Protein AF-A0A4Q2DA43-F1 (afdb_monomer)

Radius of gyration: 23.78 Å; Cα contacts (8 Å, |Δi|>4): 306; chains: 1; bounding box: 54×66×79 Å

Nearest PDB structures (foldseek):
  5tb8-assembly1_A  TM=6.309E-01  e=3.124E-05  Homo sapiens
  4phd-assembly1_A  TM=6.764E-01  e=3.769E-05  Homo sapiens
  6dic-assembly1_A  TM=6.290E-01  e=4.841E-05  Homo sapiens
  4z6d-assembly1_A  TM=6.766E-01  e=7.048E-05  Homo sapiens
  4p4m-assembly1_A  TM=5.357E-01  e=1.336E-03  Leishmania infantum

Organism: NCBI:txid2316362

Structure (mmCIF, N/CA/C/O backbone):
data_AF-A0A4Q2DA43-F1
#
_entry.id   AF-A0A4Q2DA43-F1
#
loop_
_atom_site.group_PDB
_atom_site.id
_atom_site.type_symbol
_atom_site.label_atom_id
_atom_site.label_alt_id
_atom_site.label_comp_id
_atom_site.label_asym_id
_atom_site.label_entity_id
_atom_site.label_seq_id
_atom_site.pdbx_PDB_ins_code
_atom_site.Cartn_x
_atom_site.Cartn_y
_atom_site.Cartn_z
_atom_site.occupancy
_atom_site.B_iso_or_equiv
_atom_site.auth_seq_id
_atom_site.auth_comp_id
_atom_site.auth_asym_id
_atom_site.auth_atom_id
_atom_site.pdbx_PDB_model_num
ATOM 1 N N . MET A 1 1 ? 0.708 -21.358 13.337 1.00 35.31 1 MET A N 1
ATOM 2 C CA . MET A 1 1 ? 0.808 -20.589 12.077 1.00 35.31 1 MET A CA 1
ATOM 3 C C . MET A 1 1 ? 1.376 -19.227 12.429 1.00 35.31 1 MET A C 1
ATOM 5 O O . MET A 1 1 ? 0.745 -18.515 13.197 1.00 35.31 1 MET A O 1
ATOM 9 N N . SER A 1 2 ? 2.612 -18.934 12.018 1.00 35.22 2 SER A N 1
ATOM 10 C CA . SER A 1 2 ? 3.300 -17.686 12.364 1.00 35.22 2 SER A CA 1
ATOM 11 C C . SER A 1 2 ? 2.796 -16.536 11.493 1.00 35.22 2 SER A C 1
ATOM 13 O O . SER A 1 2 ? 2.846 -16.629 10.269 1.00 35.22 2 SER A O 1
ATOM 15 N N . THR A 1 3 ? 2.341 -15.456 12.120 1.00 42.03 3 THR A N 1
ATOM 16 C CA . THR A 1 3 ? 2.090 -14.160 11.478 1.00 42.03 3 THR A CA 1
ATOM 17 C C . THR A 1 3 ? 3.382 -13.665 10.816 1.00 42.03 3 THR A C 1
ATOM 19 O O . THR A 1 3 ? 4.383 -13.491 11.507 1.00 42.03 3 THR A O 1
ATOM 22 N N . LEU A 1 4 ? 3.376 -13.435 9.501 1.00 52.97 4 LEU A N 1
ATOM 23 C CA . LEU A 1 4 ? 4.484 -12.804 8.774 1.00 52.97 4 LEU A CA 1
ATOM 24 C C . LEU A 1 4 ? 4.132 -11.326 8.566 1.00 52.97 4 LEU A C 1
ATOM 26 O O . LEU A 1 4 ? 3.560 -10.939 7.552 1.00 52.97 4 LEU A O 1
ATOM 30 N N . CYS A 1 5 ? 4.429 -10.511 9.579 1.00 45.78 5 CYS A N 1
ATOM 31 C CA . CYS A 1 5 ? 4.455 -9.052 9.466 1.00 45.78 5 CYS A CA 1
ATOM 32 C C . CYS A 1 5 ? 5.931 -8.689 9.236 1.00 45.78 5 CYS A C 1
ATOM 34 O O . CYS A 1 5 ? 6.721 -8.648 10.178 1.00 45.78 5 CYS A O 1
ATOM 36 N N . ASP A 1 6 ? 6.330 -8.578 7.969 1.00 44.84 6 ASP A N 1
ATOM 37 C CA . ASP A 1 6 ? 7.728 -8.386 7.573 1.00 44.84 6 ASP A CA 1
ATOM 38 C C . ASP A 1 6 ? 8.136 -6.918 7.789 1.00 44.84 6 ASP A C 1
ATOM 40 O O . ASP A 1 6 ? 7.932 -6.062 6.927 1.00 44.84 6 ASP A O 1
ATOM 44 N N . SER A 1 7 ? 8.641 -6.600 8.986 1.00 41.09 7 SER A N 1
ATOM 45 C CA . SER A 1 7 ? 9.179 -5.274 9.327 1.00 41.09 7 SER A CA 1
ATOM 46 C C . SER A 1 7 ? 10.700 -5.175 9.171 1.00 41.09 7 SER A C 1
ATOM 48 O O . SER A 1 7 ? 11.266 -4.101 9.381 1.00 41.09 7 SER A O 1
ATOM 50 N N . THR A 1 8 ? 11.379 -6.254 8.775 1.00 34.88 8 THR A N 1
ATOM 51 C CA . THR A 1 8 ? 12.840 -6.289 8.661 1.00 34.88 8 THR A CA 1
ATOM 52 C C . THR A 1 8 ? 13.271 -7.162 7.489 1.00 34.88 8 THR A C 1
ATOM 54 O O . THR A 1 8 ? 13.374 -8.379 7.622 1.00 34.88 8 THR A O 1
ATOM 57 N N . SER A 1 9 ? 13.611 -6.535 6.361 1.00 34.28 9 SER A N 1
ATOM 58 C CA . SER A 1 9 ? 14.370 -7.203 5.304 1.00 34.28 9 SER A CA 1
ATOM 59 C C . SER A 1 9 ? 15.728 -7.648 5.868 1.00 34.28 9 SER A C 1
ATOM 61 O O . SER A 1 9 ? 16.496 -6.790 6.314 1.00 34.28 9 SER A O 1
ATOM 63 N N . PRO A 1 10 ? 16.082 -8.944 5.852 1.00 25.92 10 PRO A N 1
ATOM 64 C CA . PRO A 1 10 ? 17.452 -9.347 6.119 1.00 25.92 10 PRO A CA 1
ATOM 65 C C . PRO A 1 10 ? 18.346 -8.816 4.993 1.00 25.92 10 PRO A C 1
ATOM 67 O O . PRO A 1 10 ? 18.063 -8.996 3.807 1.00 25.92 10 PRO A O 1
ATOM 70 N N . VAL A 1 11 ? 19.436 -8.146 5.370 1.00 29.66 11 VAL A N 1
ATOM 71 C CA . VAL A 1 11 ? 20.524 -7.796 4.454 1.00 29.66 11 VAL A CA 1
ATOM 72 C C . VAL A 1 11 ? 21.144 -9.107 3.972 1.00 29.66 11 VAL A C 1
ATOM 74 O O . VAL A 1 11 ? 21.945 -9.720 4.675 1.00 29.66 11 VAL A O 1
ATOM 77 N N . TYR A 1 12 ? 20.757 -9.565 2.783 1.00 27.30 12 TYR A N 1
ATOM 78 C CA . TYR A 1 12 ? 21.463 -10.644 2.101 1.00 27.30 12 TYR A CA 1
ATOM 79 C C . TYR A 1 12 ? 22.824 -10.109 1.644 1.00 27.30 12 TYR A C 1
ATOM 81 O O . TYR A 1 12 ? 22.931 -9.408 0.638 1.00 27.30 12 TYR A O 1
ATOM 89 N N . GLN A 1 13 ? 23.875 -10.421 2.403 1.00 23.70 13 GLN A N 1
ATOM 90 C CA . GLN A 1 13 ? 25.247 -10.294 1.923 1.00 23.70 13 GLN A CA 1
ATOM 91 C C . GLN A 1 13 ? 25.499 -11.401 0.895 1.00 23.70 13 GLN A C 1
ATOM 93 O O . GLN A 1 13 ? 25.611 -12.575 1.245 1.00 23.70 13 GLN A O 1
ATOM 98 N N . TYR A 1 14 ? 25.571 -11.031 -0.382 1.00 29.44 14 TYR A N 1
ATOM 99 C CA . TYR A 1 14 ? 26.037 -11.933 -1.431 1.00 29.44 14 TYR A CA 1
ATOM 100 C C . TYR A 1 14 ? 27.569 -12.045 -1.377 1.00 29.44 14 TYR A C 1
ATOM 102 O O . TYR A 1 14 ? 28.244 -11.013 -1.400 1.00 29.44 14 TYR A O 1
ATOM 110 N N . PRO A 1 15 ? 28.145 -13.260 -1.356 1.00 28.16 15 PRO A N 1
ATOM 111 C CA . PRO A 1 15 ? 29.581 -13.444 -1.464 1.00 28.16 15 PRO A CA 1
ATOM 112 C C . PRO A 1 15 ? 29.957 -13.459 -2.948 1.00 28.16 15 PRO A C 1
ATOM 114 O O . PRO A 1 15 ? 30.054 -14.519 -3.558 1.00 28.16 15 PRO A O 1
ATOM 117 N N . TRP A 1 16 ? 30.153 -12.285 -3.548 1.00 34.06 16 TRP A N 1
ATOM 118 C CA . TRP A 1 16 ? 30.892 -12.197 -4.808 1.00 34.06 16 TRP A CA 1
ATOM 119 C C . TRP A 1 16 ? 32.324 -11.787 -4.496 1.00 34.06 16 TRP A C 1
ATOM 121 O O . TRP A 1 16 ? 32.614 -10.644 -4.145 1.00 34.06 16 TRP A O 1
ATOM 131 N N . SER A 1 17 ? 33.208 -12.779 -4.573 1.00 34.59 17 SER A N 1
ATOM 132 C CA . SER A 1 17 ? 34.651 -12.607 -4.592 1.00 34.59 17 SER A CA 1
ATOM 133 C C . SER A 1 17 ? 35.051 -11.688 -5.742 1.00 34.59 17 SER A C 1
ATOM 135 O O . SER A 1 17 ? 34.551 -11.796 -6.860 1.00 34.59 17 SER A O 1
ATOM 137 N N . SER A 1 18 ? 35.972 -10.785 -5.435 1.00 39.03 18 SER A N 1
ATOM 138 C CA . SER A 1 18 ? 36.628 -9.875 -6.358 1.00 39.03 18 SER A CA 1
ATOM 139 C C . SER A 1 18 ? 37.340 -10.630 -7.481 1.00 39.03 18 SER A C 1
ATOM 141 O O . SER A 1 18 ? 38.445 -11.129 -7.274 1.00 39.03 18 SER A O 1
ATOM 143 N N . GLU A 1 19 ? 36.759 -10.647 -8.676 1.00 36.53 19 GLU A N 1
ATOM 144 C CA . GLU A 1 19 ? 37.495 -10.943 -9.902 1.00 36.53 19 GLU A CA 1
ATOM 145 C C . GLU A 1 19 ? 37.266 -9.822 -10.926 1.00 36.53 19 GLU A C 1
ATOM 147 O O . GLU A 1 19 ? 36.165 -9.542 -11.390 1.00 36.53 19 GLU A O 1
ATOM 152 N N . SER A 1 20 ? 38.374 -9.126 -11.170 1.00 37.50 20 SER A N 1
ATOM 153 C CA . SER A 1 20 ? 38.716 -8.163 -12.218 1.00 37.50 20 SER A CA 1
ATOM 154 C C . SER A 1 20 ? 37.811 -8.105 -13.460 1.00 37.50 20 SER A C 1
ATOM 156 O O . SER A 1 20 ? 37.796 -9.020 -14.280 1.00 37.50 20 SER A O 1
ATOM 158 N N . ILE A 1 21 ? 37.184 -6.942 -13.667 1.00 37.94 21 ILE A N 1
ATOM 159 C CA . ILE A 1 21 ? 36.555 -6.525 -14.930 1.00 37.94 21 ILE A CA 1
ATOM 160 C C . ILE A 1 21 ? 37.634 -5.903 -15.840 1.00 37.94 21 ILE A C 1
ATOM 162 O O . ILE A 1 21 ? 38.285 -4.945 -15.414 1.00 37.94 21 ILE A O 1
ATOM 166 N N . PRO A 1 22 ? 37.834 -6.367 -17.089 1.00 31.72 22 PRO A N 1
ATOM 167 C CA . PRO A 1 22 ? 38.676 -5.662 -18.045 1.00 31.72 22 PRO A CA 1
ATOM 168 C C . PRO A 1 22 ? 37.928 -4.451 -18.622 1.00 31.72 22 PRO A C 1
ATOM 170 O O . PRO A 1 22 ? 36.815 -4.557 -19.135 1.00 31.72 22 PRO A O 1
ATOM 173 N N . ALA A 1 23 ? 38.559 -3.283 -18.524 1.00 38.06 23 ALA A N 1
ATOM 174 C CA . ALA A 1 23 ? 38.074 -2.026 -19.072 1.00 38.06 23 ALA A CA 1
ATOM 175 C C . ALA A 1 23 ? 38.215 -2.012 -20.596 1.00 38.06 23 ALA A C 1
ATOM 177 O O . ALA A 1 23 ? 39.338 -2.042 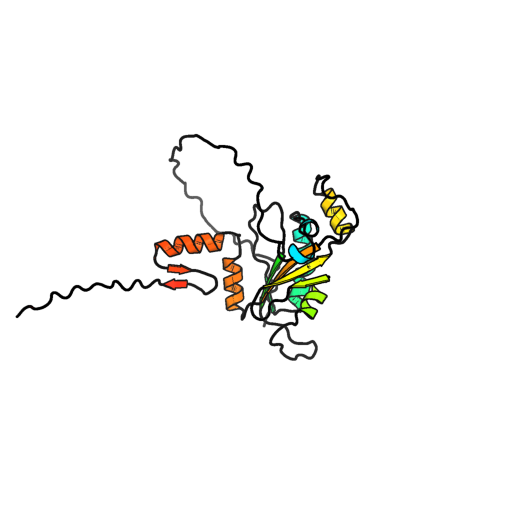-21.074 1.00 38.06 23 ALA A O 1
ATOM 178 N N . PHE A 1 24 ? 37.115 -1.920 -21.343 1.00 33.81 24 PHE A N 1
ATOM 179 C CA . PHE A 1 24 ? 37.073 -1.316 -22.681 1.00 33.81 24 PHE A CA 1
ATOM 180 C C . PHE A 1 24 ? 35.608 -1.197 -23.121 1.00 33.81 24 PHE A C 1
ATOM 182 O O . PHE A 1 24 ? 34.962 -2.213 -23.331 1.00 33.81 24 PHE A O 1
ATOM 189 N N . ILE A 1 25 ? 35.094 0.030 -23.250 1.00 35.22 25 ILE A N 1
ATOM 190 C CA . ILE A 1 25 ? 34.235 0.502 -24.351 1.00 35.22 25 ILE A CA 1
ATOM 191 C C . ILE A 1 25 ? 34.203 2.033 -24.255 1.00 35.22 25 ILE A C 1
ATOM 193 O O . ILE A 1 25 ? 33.833 2.623 -23.244 1.00 35.22 25 ILE A O 1
ATOM 197 N N . HIS A 1 26 ? 34.651 2.658 -25.334 1.00 30.75 26 HIS A N 1
ATOM 198 C CA . HIS A 1 26 ? 34.710 4.093 -25.555 1.00 30.75 26 HIS A CA 1
ATOM 199 C C . HIS A 1 26 ? 33.363 4.529 -26.157 1.00 30.75 26 HIS A C 1
ATOM 201 O O . HIS A 1 26 ? 33.020 4.083 -27.250 1.00 30.75 26 HIS A O 1
ATOM 207 N N . THR A 1 27 ? 32.592 5.385 -25.485 1.00 36.41 27 THR A N 1
ATOM 208 C CA . THR A 1 27 ? 31.379 6.009 -26.058 1.00 36.41 27 THR A CA 1
ATOM 209 C C . THR A 1 27 ? 31.652 7.471 -26.426 1.00 36.41 27 THR A C 1
ATOM 211 O O . THR A 1 27 ? 32.251 8.182 -25.617 1.00 36.41 27 THR A O 1
ATOM 214 N N . PRO A 1 28 ? 31.257 7.946 -27.623 1.00 33.78 28 PRO A N 1
ATOM 215 C CA . PRO A 1 28 ? 31.402 9.347 -28.009 1.00 33.78 28 PRO A CA 1
ATOM 216 C C . PRO A 1 28 ? 30.299 10.223 -27.376 1.00 33.78 28 PRO A C 1
ATOM 218 O O . PRO A 1 28 ? 29.237 9.705 -27.027 1.00 33.78 28 PRO A O 1
ATOM 221 N N . PRO A 1 29 ? 30.531 11.541 -27.219 1.00 40.38 29 PRO A N 1
ATOM 222 C CA . PRO A 1 29 ? 29.565 12.460 -26.624 1.00 40.38 29 PRO A CA 1
ATOM 223 C C . PRO A 1 29 ? 28.574 13.008 -27.666 1.00 40.38 29 PRO A C 1
ATOM 225 O O . PRO A 1 29 ? 28.781 12.844 -28.867 1.00 40.38 29 PRO A O 1
ATOM 228 N N . LEU A 1 30 ? 27.589 13.769 -27.162 1.00 34.56 30 LEU A N 1
ATOM 229 C CA . LEU A 1 30 ? 26.539 14.568 -27.833 1.00 34.56 30 LEU A CA 1
ATOM 230 C C . LEU A 1 30 ? 25.189 13.819 -27.925 1.00 34.56 30 LEU A C 1
ATOM 232 O O . LEU A 1 30 ? 25.137 12.693 -28.390 1.00 34.56 30 LEU A O 1
ATOM 236 N N . LEU A 1 31 ? 24.038 14.347 -27.496 1.00 30.53 31 LEU A N 1
ATOM 237 C CA . LEU A 1 31 ? 23.600 15.733 -27.319 1.00 30.53 31 LEU A CA 1
ATOM 238 C C . LEU A 1 31 ? 22.416 15.728 -26.317 1.00 30.53 31 LEU A C 1
ATOM 240 O O . LEU A 1 31 ? 21.343 15.225 -26.644 1.00 30.53 31 LEU A O 1
ATOM 244 N N . LEU A 1 32 ? 22.587 16.242 -25.093 1.00 29.83 32 LEU A N 1
ATOM 245 C CA . LEU A 1 32 ? 21.490 16.335 -24.117 1.00 29.83 32 LEU A CA 1
ATOM 246 C C . LEU A 1 32 ? 20.691 17.619 -24.384 1.00 29.83 32 LEU A C 1
ATOM 248 O O . LEU A 1 32 ? 20.991 18.679 -23.839 1.00 29.83 32 LEU A O 1
ATOM 252 N N . SER A 1 33 ? 19.691 17.537 -25.260 1.00 28.88 33 SER A N 1
ATOM 253 C CA . SER A 1 33 ? 18.658 18.567 -25.348 1.00 28.88 33 SER A CA 1
ATOM 254 C C . SER A 1 33 ? 17.802 18.523 -24.086 1.00 28.88 33 SER A C 1
ATOM 256 O O . SER A 1 33 ? 17.258 17.475 -23.734 1.00 28.88 33 SER A O 1
ATOM 258 N N . ALA A 1 34 ? 17.691 19.671 -23.423 1.00 41.03 34 ALA A N 1
ATOM 259 C CA . ALA A 1 34 ? 16.841 19.902 -22.270 1.00 41.03 34 ALA A CA 1
ATOM 260 C C . ALA A 1 34 ? 15.395 19.455 -22.541 1.00 41.03 34 ALA A C 1
ATOM 262 O O . ALA A 1 34 ? 14.657 20.105 -23.277 1.00 41.03 34 ALA A O 1
ATOM 263 N N . ILE A 1 35 ? 14.983 18.363 -21.900 1.00 36.69 35 ILE A N 1
ATOM 264 C CA . ILE A 1 35 ? 13.575 18.075 -21.656 1.00 36.69 35 ILE A CA 1
ATOM 265 C C . ILE A 1 35 ? 13.339 18.469 -20.203 1.00 36.69 35 ILE A C 1
ATOM 267 O O . ILE A 1 35 ? 13.605 17.708 -19.276 1.00 36.69 35 ILE A O 1
ATOM 271 N N . SER A 1 36 ? 12.863 19.700 -20.017 1.00 37.25 36 SER A N 1
ATOM 272 C CA . SER A 1 36 ? 12.139 20.122 -18.818 1.00 37.25 36 SER A CA 1
ATOM 273 C C . SER A 1 36 ? 10.810 19.362 -18.788 1.00 37.25 36 SER A C 1
ATOM 275 O O . SER A 1 36 ? 9.748 19.918 -19.056 1.00 37.25 36 SER A O 1
ATOM 277 N N . GLY A 1 37 ? 10.885 18.057 -18.548 1.00 28.47 37 GLY A N 1
ATOM 278 C CA . GLY A 1 37 ? 9.737 17.238 -18.223 1.00 28.47 37 GLY A CA 1
ATOM 279 C C . GLY A 1 37 ? 9.499 17.411 -16.737 1.00 28.47 37 GLY A C 1
ATOM 280 O O . GLY A 1 37 ? 10.345 17.020 -15.933 1.00 28.47 37 GLY A O 1
ATOM 281 N N . SER A 1 38 ? 8.370 18.009 -16.366 1.00 35.47 38 SER A N 1
ATOM 282 C CA . SER A 1 38 ? 7.793 17.784 -15.047 1.00 35.47 38 SER A CA 1
ATOM 283 C C . SER A 1 38 ? 7.840 16.280 -14.797 1.00 35.47 38 SER A C 1
ATOM 285 O O . SER A 1 38 ? 7.208 15.528 -15.540 1.00 35.47 38 SER A O 1
ATOM 287 N N . LYS A 1 39 ? 8.646 15.830 -13.829 1.00 40.19 39 LYS A N 1
ATOM 288 C CA . LYS A 1 39 ? 8.619 14.442 -13.371 1.00 40.19 39 LYS A CA 1
ATOM 289 C C . LYS A 1 39 ? 7.206 14.193 -12.857 1.00 40.19 39 LYS A C 1
ATOM 291 O O . LYS A 1 39 ? 6.892 14.530 -11.720 1.00 40.19 39 LYS A O 1
ATOM 296 N N . GLU A 1 40 ? 6.335 13.668 -13.708 1.00 38.59 40 GLU A N 1
ATOM 297 C CA . GLU A 1 40 ? 5.069 13.108 -13.271 1.00 38.59 40 GLU A CA 1
ATOM 298 C C . GLU A 1 40 ? 5.416 11.848 -12.481 1.00 38.59 40 GLU A C 1
ATOM 300 O O . GLU A 1 40 ? 5.616 10.766 -13.027 1.00 38.59 40 GLU A O 1
ATOM 305 N N . ALA A 1 41 ? 5.614 12.022 -11.177 1.00 51.16 41 ALA A N 1
ATOM 306 C CA . ALA A 1 41 ? 5.778 10.914 -10.263 1.00 51.16 41 ALA A CA 1
ATOM 307 C C . ALA A 1 41 ? 4.421 10.199 -10.152 1.00 51.16 41 ALA A C 1
ATOM 309 O O . ALA A 1 41 ? 3.427 10.795 -9.738 1.00 51.16 41 ALA A O 1
ATOM 310 N N . MET A 1 42 ? 4.378 8.937 -10.580 1.00 66.00 42 MET A N 1
ATOM 311 C CA . MET A 1 42 ? 3.175 8.098 -10.582 1.00 66.00 42 MET A CA 1
ATOM 312 C C . MET A 1 42 ? 2.682 7.829 -9.142 1.00 66.00 42 MET A C 1
ATOM 314 O O . MET A 1 42 ? 3.491 7.795 -8.208 1.00 66.00 42 MET A O 1
ATOM 318 N N . GLY A 1 43 ? 1.365 7.657 -8.965 1.00 69.31 43 GLY A N 1
ATOM 319 C CA . GLY A 1 43 ? 0.714 7.333 -7.679 1.00 69.31 43 GLY A CA 1
ATOM 320 C C . GLY A 1 43 ? -0.002 8.508 -6.989 1.00 69.31 43 GLY A C 1
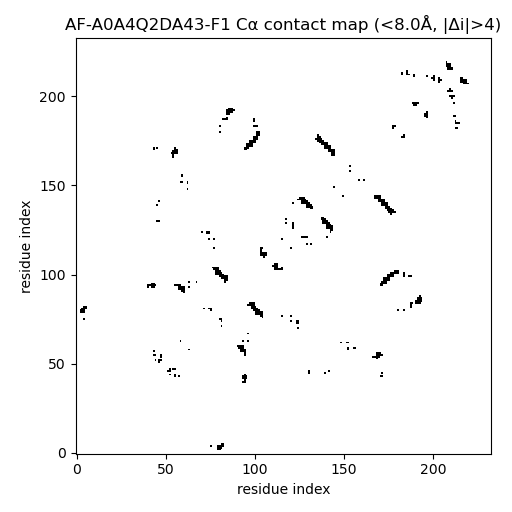ATOM 321 O O . GLY A 1 43 ? 0.302 9.675 -7.253 1.00 69.31 43 GLY A O 1
ATOM 322 N N . GLY A 1 44 ? -0.965 8.204 -6.113 1.00 78.38 44 GLY A N 1
ATOM 323 C CA . GLY A 1 44 ? -1.673 9.183 -5.266 1.00 78.38 44 GLY A CA 1
ATOM 324 C C . GLY A 1 44 ? -2.821 9.967 -5.920 1.00 78.38 44 GLY A C 1
ATOM 325 O O . GLY A 1 44 ? -3.165 11.050 -5.453 1.00 78.38 44 GLY A O 1
ATOM 326 N N . SER A 1 45 ? -3.398 9.474 -7.021 1.00 88.69 45 SER A N 1
ATOM 327 C CA . SER A 1 45 ? -4.381 10.223 -7.822 1.00 88.69 45 SER A CA 1
ATOM 328 C C . SER A 1 45 ? -5.843 9.804 -7.655 1.00 88.69 45 SER A C 1
ATOM 330 O O . SER A 1 45 ? -6.723 10.437 -8.248 1.00 88.69 45 SER A O 1
ATOM 332 N N . ALA A 1 46 ? -6.134 8.778 -6.849 1.00 91.62 46 ALA A N 1
ATOM 333 C CA . ALA A 1 46 ? -7.456 8.146 -6.796 1.00 91.62 46 ALA A CA 1
ATOM 334 C C . ALA A 1 46 ? -8.565 9.126 -6.381 1.00 91.62 46 ALA A C 1
ATOM 336 O O . ALA A 1 46 ? -9.700 9.036 -6.845 1.00 91.62 46 ALA A O 1
ATOM 337 N N . PHE A 1 47 ? -8.228 10.109 -5.547 1.00 93.25 47 PHE A N 1
ATOM 338 C CA . PHE A 1 47 ? -9.176 11.072 -4.991 1.00 93.25 47 PHE A CA 1
ATOM 339 C C . PHE A 1 47 ? -9.197 12.431 -5.703 1.00 93.25 47 PHE A C 1
ATOM 341 O O . PHE A 1 47 ? -9.960 13.306 -5.293 1.00 93.25 47 PHE A O 1
ATOM 348 N N . HIS A 1 48 ? -8.418 12.637 -6.772 1.00 91.56 48 HIS A N 1
ATOM 349 C CA . HIS A 1 48 ? -8.316 13.947 -7.431 1.00 91.56 48 HIS A CA 1
ATOM 350 C C . HIS A 1 48 ? -9.671 14.501 -7.890 1.00 91.56 48 HIS A C 1
ATOM 352 O O . HIS A 1 48 ? -9.918 15.697 -7.753 1.00 91.56 48 HIS A O 1
ATOM 358 N N . THR A 1 49 ? -10.563 13.647 -8.397 1.00 90.44 49 THR A N 1
ATOM 359 C CA . THR A 1 49 ? -11.912 14.055 -8.820 1.00 90.44 49 THR A CA 1
ATOM 360 C C . THR A 1 49 ? -12.822 14.393 -7.637 1.00 90.44 49 THR A C 1
ATOM 362 O O . THR A 1 49 ? -13.697 15.242 -7.776 1.00 90.44 49 THR A O 1
ATOM 365 N N . LEU A 1 50 ? -12.628 13.747 -6.482 1.00 89.62 50 LEU A N 1
ATOM 366 C CA . LEU A 1 50 ? -13.494 13.909 -5.310 1.00 89.62 50 LEU A CA 1
ATOM 367 C C . LEU A 1 50 ? -13.077 15.090 -4.423 1.00 89.62 50 LEU A C 1
ATOM 369 O O . LEU A 1 50 ? -13.932 15.806 -3.913 1.00 89.62 50 LEU A O 1
ATOM 373 N N . LEU A 1 51 ? -11.772 15.267 -4.217 1.00 89.19 51 LEU A N 1
ATOM 374 C CA . LEU A 1 51 ? -11.207 16.167 -3.203 1.00 89.19 51 LEU A CA 1
ATOM 375 C C . LEU A 1 51 ? -10.239 17.209 -3.788 1.00 89.19 51 LEU A C 1
ATOM 377 O O . LEU A 1 51 ? -9.818 18.125 -3.085 1.00 89.19 51 LEU A O 1
ATOM 381 N N . GLY A 1 52 ? -9.908 17.101 -5.077 1.00 87.25 52 GLY A N 1
ATOM 382 C CA . GLY A 1 52 ? -8.939 17.966 -5.745 1.00 87.25 52 GLY A CA 1
ATOM 383 C C . GLY A 1 52 ? -7.494 17.495 -5.568 1.00 87.25 52 GLY A C 1
ATOM 384 O O . GLY A 1 52 ? -7.106 16.952 -4.536 1.00 87.25 52 GLY A O 1
ATOM 385 N N . LYS A 1 53 ? -6.665 17.725 -6.592 1.00 87.62 53 LYS A N 1
ATOM 386 C CA . LYS A 1 53 ? -5.238 17.354 -6.600 1.00 87.62 53 LYS A CA 1
ATOM 387 C C . LYS A 1 53 ? -4.437 18.047 -5.494 1.00 87.62 53 LYS A C 1
ATOM 389 O O . LYS A 1 53 ? -3.531 17.460 -4.920 1.00 87.62 53 LYS A O 1
ATOM 394 N N . GLN A 1 54 ? -4.794 19.283 -5.166 1.00 84.44 54 GLN A N 1
ATOM 395 C CA . GLN A 1 54 ? -4.148 20.083 -4.127 1.00 84.44 54 GLN A CA 1
ATOM 396 C C . GLN A 1 54 ? -4.300 19.494 -2.716 1.00 84.44 54 GLN A C 1
ATOM 398 O O . GLN A 1 54 ? -3.508 19.817 -1.838 1.00 84.44 54 GLN A O 1
ATOM 403 N N . ALA A 1 55 ? -5.301 18.634 -2.498 1.00 87.81 55 ALA A N 1
ATOM 404 C CA . ALA A 1 55 ? -5.504 17.970 -1.219 1.00 87.81 55 ALA A CA 1
ATOM 405 C C . ALA A 1 55 ? -4.539 16.787 -1.009 1.00 87.81 55 ALA A C 1
ATOM 407 O O . ALA A 1 55 ? -4.436 16.302 0.111 1.00 87.81 55 ALA A O 1
ATOM 408 N N . PHE A 1 56 ? -3.823 16.346 -2.053 1.00 89.81 56 PHE A N 1
ATOM 409 C CA . PHE A 1 56 ? -2.908 15.198 -2.039 1.00 89.81 56 PHE A CA 1
ATOM 410 C C . PHE A 1 56 ? -1.495 15.617 -2.482 1.00 89.81 56 PHE A C 1
ATOM 412 O O . PHE A 1 56 ? -1.051 15.278 -3.584 1.00 89.81 56 PHE A O 1
ATOM 419 N N . PRO A 1 57 ? -0.772 16.401 -1.663 1.00 87.38 57 PRO A N 1
ATOM 420 C CA . PRO A 1 57 ? 0.613 16.746 -1.947 1.00 87.38 57 PRO A CA 1
ATOM 421 C C . PRO A 1 57 ? 1.507 15.502 -1.877 1.00 87.38 57 PRO A C 1
ATOM 423 O O . PRO A 1 57 ? 1.264 14.574 -1.103 1.00 87.38 57 PRO A O 1
ATOM 426 N N . ARG A 1 58 ? 2.590 15.506 -2.659 1.00 87.44 58 ARG A N 1
ATOM 427 C CA . ARG A 1 58 ? 3.636 14.481 -2.560 1.00 87.44 58 ARG A CA 1
ATOM 428 C C . ARG A 1 58 ? 4.386 14.643 -1.235 1.00 87.44 58 ARG A C 1
ATOM 430 O O . ARG A 1 58 ? 4.699 15.764 -0.840 1.00 87.44 58 ARG A O 1
ATOM 437 N N . VAL A 1 59 ? 4.688 13.535 -0.561 1.00 87.12 59 VAL A N 1
ATOM 438 C CA . VAL A 1 59 ? 5.344 13.511 0.755 1.00 87.12 59 VAL A CA 1
ATOM 439 C C . VAL A 1 59 ? 6.827 13.125 0.671 1.00 87.12 59 VAL A C 1
ATOM 441 O O . VAL A 1 59 ? 7.175 12.264 -0.135 1.00 87.12 59 VAL A O 1
ATOM 444 N N . PRO A 1 60 ? 7.724 13.701 1.496 1.00 87.94 60 PRO A N 1
ATOM 445 C CA . PRO A 1 60 ? 9.130 13.328 1.544 1.00 87.94 60 PRO A CA 1
ATOM 446 C C . PRO A 1 60 ? 9.327 11.960 2.224 1.00 87.94 60 PRO A C 1
ATOM 448 O O . PRO A 1 60 ? 8.474 11.524 3.009 1.00 87.94 60 PRO A O 1
ATOM 451 N N . PRO A 1 61 ? 10.495 11.313 2.034 1.00 88.75 61 PRO A N 1
ATOM 452 C CA . PRO A 1 61 ? 10.790 9.988 2.582 1.00 88.75 61 PRO A CA 1
ATOM 453 C C . PRO A 1 61 ? 10.612 9.866 4.101 1.00 88.75 61 PRO A C 1
ATOM 455 O O . PRO A 1 61 ? 10.168 8.827 4.590 1.00 88.75 61 PRO A O 1
ATOM 458 N N . GLY A 1 62 ? 10.931 10.921 4.862 1.00 87.12 62 GLY A N 1
ATOM 459 C CA . GLY A 1 62 ? 10.794 10.923 6.323 1.00 87.12 62 GLY A CA 1
ATOM 460 C C . GLY A 1 62 ? 9.338 10.819 6.787 1.00 87.12 62 GLY A C 1
ATOM 461 O O . GLY A 1 62 ? 9.018 10.017 7.669 1.00 87.12 62 GLY A O 1
ATOM 462 N N . LEU A 1 63 ? 8.438 11.578 6.149 1.00 88.06 63 LEU A N 1
ATOM 463 C CA . LEU A 1 63 ? 7.007 11.509 6.441 1.00 88.06 63 LEU A CA 1
ATOM 464 C C . LEU A 1 63 ? 6.418 10.184 5.946 1.00 88.06 63 LEU A C 1
ATOM 466 O O . LEU A 1 63 ? 5.735 9.515 6.716 1.00 88.06 63 LEU A O 1
ATOM 470 N N . TYR A 1 64 ? 6.757 9.751 4.728 1.00 91.19 64 TYR A N 1
ATOM 471 C CA . TYR A 1 64 ? 6.356 8.438 4.208 1.00 91.19 64 TYR A CA 1
ATOM 472 C C . TYR A 1 64 ? 6.730 7.298 5.170 1.00 91.19 64 TYR A C 1
ATOM 474 O O . TYR A 1 64 ? 5.887 6.476 5.527 1.00 91.19 64 TYR A O 1
ATOM 482 N N . SER A 1 65 ? 7.972 7.285 5.666 1.00 90.88 65 SER A N 1
ATOM 483 C CA . SER A 1 65 ? 8.455 6.266 6.609 1.00 90.88 65 SER A CA 1
ATOM 484 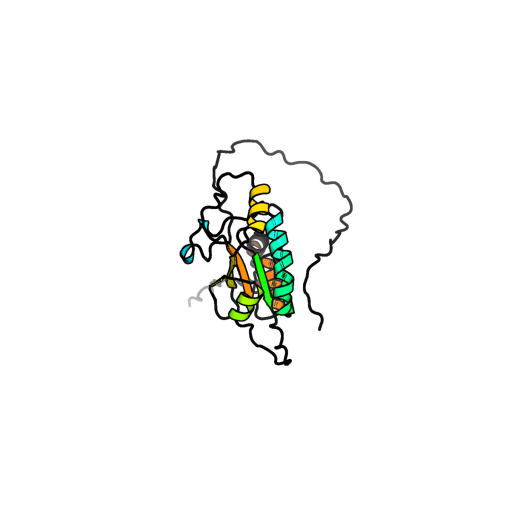C C . SER A 1 65 ? 7.694 6.298 7.937 1.00 90.88 65 SER A C 1
ATOM 486 O O . SER A 1 65 ? 7.368 5.247 8.487 1.00 90.88 65 SER A O 1
ATOM 488 N N . THR A 1 66 ? 7.361 7.494 8.429 1.00 91.25 66 THR A N 1
ATOM 489 C CA . THR A 1 66 ? 6.570 7.678 9.655 1.00 91.25 66 THR A CA 1
ATOM 490 C C . THR A 1 66 ? 5.141 7.160 9.478 1.00 91.25 66 THR A C 1
ATOM 492 O O . THR A 1 66 ? 4.644 6.412 10.321 1.00 91.25 66 THR A O 1
ATOM 495 N N . LEU A 1 67 ? 4.494 7.496 8.356 1.00 92.69 67 LEU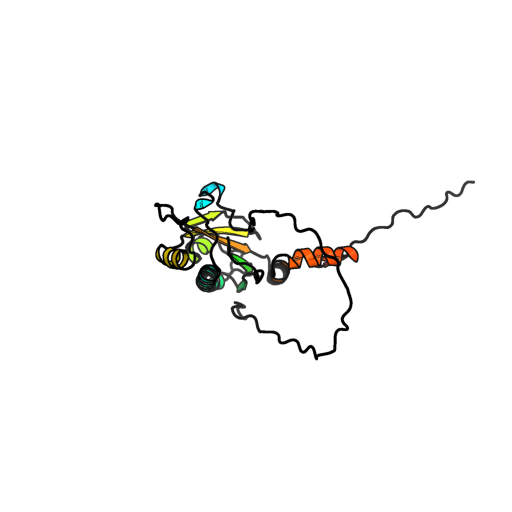 A N 1
ATOM 496 C CA . LEU A 1 67 ? 3.159 7.006 8.006 1.00 92.69 67 LEU A CA 1
ATOM 497 C C . LEU A 1 67 ? 3.158 5.480 7.870 1.00 92.69 67 LEU A C 1
ATOM 499 O O . LEU A 1 67 ? 2.329 4.810 8.484 1.00 92.69 67 LEU A O 1
ATOM 503 N N . LYS A 1 68 ? 4.135 4.915 7.153 1.00 94.81 68 LYS A N 1
ATOM 504 C CA . LYS A 1 68 ? 4.316 3.466 7.012 1.00 94.81 68 LYS A CA 1
ATOM 505 C C . LYS A 1 68 ? 4.476 2.775 8.367 1.00 94.81 68 LYS A C 1
ATOM 507 O O . LYS A 1 68 ? 3.752 1.821 8.642 1.00 94.81 68 LYS A O 1
ATOM 512 N N . ALA A 1 69 ? 5.363 3.270 9.232 1.00 94.50 69 ALA A N 1
ATOM 513 C CA . ALA A 1 69 ? 5.592 2.702 10.563 1.00 94.50 69 ALA A CA 1
ATOM 514 C C . ALA A 1 69 ? 4.350 2.786 11.468 1.00 94.50 69 ALA A C 1
ATOM 516 O O . ALA A 1 69 ? 4.088 1.872 12.247 1.00 94.50 69 ALA A O 1
ATOM 517 N N . ARG A 1 70 ? 3.559 3.857 11.340 1.00 94.50 70 ARG A N 1
ATOM 518 C CA . ARG A 1 70 ? 2.311 4.053 12.090 1.00 94.50 70 ARG A CA 1
ATOM 519 C C . ARG A 1 70 ? 1.177 3.145 11.614 1.00 94.50 70 ARG A C 1
ATOM 521 O O . ARG A 1 70 ? 0.350 2.728 12.424 1.00 94.50 70 ARG A O 1
ATOM 528 N N . LEU A 1 71 ? 1.084 2.898 10.310 1.00 97.00 71 LEU A N 1
ATOM 529 C CA . LEU A 1 71 ? -0.046 2.197 9.696 1.00 97.00 71 LEU A CA 1
ATOM 530 C C . LEU A 1 71 ? 0.164 0.688 9.601 1.00 97.00 71 LEU A C 1
ATOM 532 O O . LEU A 1 71 ? -0.790 -0.063 9.795 1.00 97.00 71 LEU A O 1
ATOM 536 N N . LEU A 1 72 ? 1.398 0.237 9.358 1.00 97.19 72 LEU A N 1
ATOM 537 C CA . LEU A 1 72 ? 1.712 -1.180 9.173 1.00 97.19 72 LEU A CA 1
ATOM 538 C C . LEU A 1 72 ? 1.216 -2.070 10.334 1.00 97.19 72 LEU A C 1
ATOM 540 O O . LEU A 1 72 ? 0.545 -3.060 10.040 1.00 97.19 72 LEU A O 1
ATOM 544 N N . PRO A 1 73 ? 1.431 -1.734 11.626 1.00 97.62 73 PRO A N 1
ATOM 545 C CA . PRO A 1 73 ? 0.927 -2.553 12.730 1.00 97.62 73 PRO A CA 1
ATOM 546 C C . PRO A 1 73 ? -0.598 -2.694 12.718 1.00 97.62 73 PRO A C 1
ATOM 548 O O . PRO A 1 73 ? -1.110 -3.793 12.909 1.00 97.62 73 PRO A O 1
ATOM 551 N N . LYS A 1 74 ? -1.321 -1.612 12.403 1.00 97.56 74 LYS A N 1
ATOM 552 C CA . LYS A 1 74 ? -2.790 -1.600 12.358 1.00 97.56 74 LYS A CA 1
ATOM 553 C C . LYS A 1 74 ? -3.339 -2.479 11.238 1.00 97.56 74 LYS A C 1
ATOM 555 O O . LYS A 1 74 ? -4.341 -3.162 11.408 1.00 97.56 74 LYS A O 1
ATOM 560 N N . VAL A 1 75 ? -2.670 -2.501 10.086 1.00 97.50 75 VAL A N 1
ATOM 561 C CA . VAL A 1 75 ? -3.035 -3.408 8.986 1.00 97.50 75 VAL A CA 1
ATOM 562 C C . VAL A 1 75 ? -2.685 -4.857 9.347 1.00 97.50 75 VAL A C 1
ATOM 564 O O . VAL A 1 75 ? -3.475 -5.762 9.069 1.00 97.50 75 VAL A O 1
ATOM 567 N N . CYS A 1 76 ? -1.563 -5.086 10.040 1.00 96.94 76 CYS A N 1
ATOM 568 C CA . CYS A 1 76 ? -1.195 -6.402 10.573 1.00 96.94 76 CYS A CA 1
ATOM 569 C C . CYS A 1 76 ? -2.187 -6.923 11.626 1.00 96.94 76 CYS A C 1
ATOM 571 O O . CYS A 1 76 ? -2.222 -8.128 11.852 1.00 96.94 76 CYS A O 1
ATOM 573 N N . GLU A 1 77 ? -3.025 -6.096 12.253 1.00 96.12 77 GLU A N 1
ATOM 574 C CA . GLU A 1 77 ? -4.123 -6.570 13.115 1.00 96.12 77 GLU A CA 1
ATOM 575 C C . GLU A 1 77 ? -5.288 -7.169 12.312 1.00 96.12 77 GLU A C 1
ATOM 577 O O . GLU A 1 77 ? -5.980 -8.058 12.804 1.00 96.12 77 GLU A O 1
ATOM 582 N N . LEU A 1 78 ? -5.471 -6.738 11.062 1.00 96.25 78 LEU A N 1
ATOM 583 C CA . LEU A 1 78 ? -6.592 -7.142 10.209 1.00 96.25 78 LEU A CA 1
ATOM 584 C C . LEU A 1 78 ? -6.275 -8.345 9.311 1.00 96.25 78 LEU A C 1
ATOM 586 O O . LEU A 1 78 ? -7.180 -9.105 8.965 1.00 96.25 78 LEU A O 1
ATOM 590 N N . TYR A 1 79 ? -5.009 -8.533 8.938 1.00 96.75 79 TYR A N 1
ATOM 591 C CA . TYR A 1 79 ? -4.585 -9.546 7.968 1.00 96.75 79 TYR A CA 1
ATOM 592 C C . TYR A 1 79 ? -3.402 -10.375 8.471 1.00 96.75 79 TYR A C 1
ATOM 594 O O . TYR A 1 79 ? -2.615 -9.940 9.312 1.00 96.75 79 TYR A O 1
ATOM 602 N N . SER A 1 80 ? -3.286 -11.600 7.963 1.00 96.12 80 SER A N 1
ATOM 603 C CA . SER A 1 80 ? -2.228 -12.548 8.337 1.00 96.12 80 SER A CA 1
ATOM 604 C C . SER A 1 80 ? -0.937 -12.325 7.553 1.00 96.12 80 SER A C 1
ATOM 606 O O . SER A 1 80 ? 0.149 -12.531 8.096 1.00 96.12 80 SER A O 1
ATOM 608 N N . PHE A 1 81 ? -1.068 -11.884 6.301 1.00 97.06 81 PHE A N 1
ATOM 609 C CA . PHE A 1 81 ? 0.030 -11.517 5.414 1.00 97.06 81 PHE A CA 1
ATOM 610 C C . PHE A 1 81 ? -0.108 -10.042 5.070 1.00 97.06 81 PHE A C 1
ATOM 612 O O . PHE A 1 81 ? -1.153 -9.626 4.570 1.00 97.06 81 PHE A O 1
ATOM 619 N N . VAL A 1 82 ? 0.928 -9.257 5.357 1.00 97.56 82 VAL A N 1
ATOM 620 C CA . VAL A 1 82 ? 0.966 -7.820 5.073 1.00 97.56 82 VAL A CA 1
ATOM 621 C C . VAL A 1 82 ? 2.365 -7.451 4.614 1.00 97.56 82 VAL A C 1
ATOM 623 O O . VAL A 1 82 ? 3.349 -7.773 5.278 1.00 97.56 82 VAL A O 1
ATOM 626 N N . ALA A 1 83 ? 2.456 -6.765 3.482 1.00 96.19 83 ALA A N 1
ATOM 627 C CA . ALA A 1 83 ? 3.688 -6.157 3.008 1.00 96.19 83 ALA A CA 1
ATOM 628 C C . ALA A 1 83 ? 3.402 -4.785 2.416 1.00 96.19 83 ALA A C 1
ATOM 630 O O . ALA A 1 83 ? 2.310 -4.512 1.927 1.00 96.19 83 ALA A O 1
ATOM 631 N N . VAL A 1 84 ? 4.440 -3.962 2.418 1.00 95.44 84 VAL A N 1
ATOM 632 C CA . VAL A 1 84 ? 4.535 -2.784 1.563 1.00 95.44 84 VAL A CA 1
ATOM 633 C C . VAL A 1 84 ? 5.616 -3.112 0.537 1.00 95.44 84 VAL A C 1
ATOM 635 O O . VAL A 1 84 ? 6.748 -3.368 0.975 1.00 95.44 84 VAL A O 1
ATOM 638 N N . PRO A 1 85 ? 5.300 -3.175 -0.771 1.00 92.06 85 PRO A N 1
ATOM 639 C CA . PRO A 1 85 ? 6.296 -3.392 -1.814 1.00 92.06 85 PRO A CA 1
ATOM 640 C C . PRO A 1 85 ? 7.485 -2.452 -1.645 1.00 92.06 85 PRO A C 1
ATOM 642 O O . PRO A 1 85 ? 7.345 -1.314 -1.192 1.00 92.06 85 PRO A O 1
ATOM 645 N N . VAL A 1 86 ? 8.682 -2.949 -1.944 1.00 88.62 86 VAL A N 1
ATOM 646 C CA . VAL A 1 86 ? 9.879 -2.121 -1.802 1.00 88.62 86 VAL A CA 1
ATOM 647 C C . VAL A 1 86 ? 9.830 -1.041 -2.871 1.00 88.62 86 VAL A C 1
ATOM 649 O O . VAL A 1 86 ? 9.736 -1.344 -4.054 1.00 88.62 86 VAL A O 1
ATOM 652 N N . GLU A 1 87 ? 9.894 0.214 -2.459 1.00 85.88 87 GLU A N 1
ATOM 653 C CA . GLU A 1 87 ? 9.935 1.342 -3.381 1.00 85.88 87 GLU A CA 1
ATOM 654 C C . GLU A 1 87 ? 11.285 1.425 -4.098 1.00 85.88 87 GLU A C 1
ATOM 656 O O . GLU A 1 87 ? 12.299 0.909 -3.620 1.00 85.88 87 GLU A O 1
ATOM 661 N N . ALA A 1 88 ? 11.310 2.103 -5.244 1.00 79.00 88 ALA A N 1
ATOM 662 C CA . ALA A 1 88 ? 12.563 2.389 -5.928 1.00 79.00 88 ALA A CA 1
ATOM 663 C C . ALA A 1 88 ? 13.437 3.315 -5.046 1.00 79.00 88 ALA A C 1
ATOM 665 O O . ALA A 1 88 ? 12.952 4.365 -4.611 1.00 79.00 88 ALA A O 1
ATOM 666 N N . PRO A 1 89 ? 14.696 2.945 -4.744 1.00 74.81 89 PRO A N 1
ATOM 667 C CA . PRO A 1 89 ? 15.537 3.657 -3.776 1.00 74.81 89 PRO A CA 1
ATOM 668 C C . PRO A 1 89 ? 15.826 5.116 -4.162 1.00 74.81 89 PRO A C 1
ATOM 670 O O . PRO A 1 89 ? 16.150 5.929 -3.300 1.00 74.81 89 PRO A O 1
ATOM 673 N N . GLU A 1 90 ? 15.699 5.464 -5.440 1.00 82.62 90 GLU A N 1
ATOM 674 C CA . GLU A 1 90 ? 15.893 6.809 -5.976 1.00 82.62 90 GLU A CA 1
ATOM 675 C C . GLU A 1 90 ? 14.696 7.761 -5.782 1.00 82.62 90 GLU A C 1
ATOM 677 O O . GLU A 1 90 ? 14.799 8.939 -6.137 1.00 82.62 90 GLU A O 1
ATOM 682 N N . LYS A 1 91 ? 13.556 7.296 -5.241 1.00 81.69 91 LYS A N 1
ATOM 683 C CA . LYS A 1 9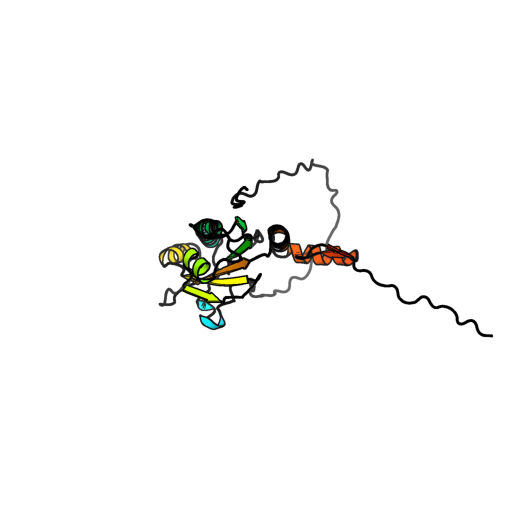1 ? 12.375 8.149 -5.023 1.00 81.69 91 LYS A CA 1
ATOM 684 C C . LYS A 1 91 ? 12.636 9.209 -3.950 1.00 81.69 91 LYS A C 1
ATOM 686 O O . LYS A 1 91 ? 12.857 8.912 -2.775 1.00 81.69 91 LYS A O 1
ATOM 691 N N . THR A 1 92 ? 12.529 10.471 -4.360 1.00 86.69 92 THR A N 1
ATOM 692 C CA . THR A 1 92 ? 12.660 11.652 -3.491 1.00 86.69 92 THR A CA 1
ATOM 693 C C . THR A 1 92 ? 11.335 12.114 -2.888 1.00 86.69 92 THR A C 1
ATOM 695 O O . THR A 1 92 ? 11.346 12.938 -1.980 1.00 86.69 92 THR A O 1
ATOM 698 N N . ASP A 1 93 ? 10.208 11.594 -3.379 1.00 88.50 93 ASP A N 1
ATOM 699 C CA . ASP A 1 93 ? 8.863 11.864 -2.877 1.00 88.50 93 ASP A CA 1
ATOM 700 C C . ASP A 1 93 ? 7.898 10.693 -3.166 1.00 88.50 93 ASP A C 1
ATOM 702 O O . ASP A 1 93 ? 8.183 9.823 -3.996 1.00 88.50 93 ASP A O 1
ATOM 706 N N . TYR A 1 94 ? 6.754 10.681 -2.476 1.00 90.69 94 TYR A N 1
ATOM 707 C CA . TYR A 1 94 ? 5.749 9.609 -2.501 1.00 90.69 94 TYR A CA 1
ATOM 708 C C . TYR A 1 94 ? 4.335 10.198 -2.588 1.00 90.69 94 TYR A C 1
ATOM 710 O O . TYR A 1 94 ? 4.069 11.240 -1.996 1.00 90.69 94 TYR A O 1
ATOM 718 N N . GLY A 1 95 ? 3.424 9.564 -3.327 1.00 90.81 95 GLY A N 1
ATOM 719 C CA . GLY A 1 95 ? 2.032 10.032 -3.476 1.00 90.81 95 GLY A CA 1
ATOM 720 C C . GLY A 1 95 ? 1.023 9.166 -2.737 1.00 90.81 95 GLY A C 1
ATOM 721 O O . GLY A 1 95 ? -0.047 9.634 -2.361 1.00 90.81 95 GLY A O 1
ATOM 722 N N . ASP A 1 96 ? 1.390 7.916 -2.516 1.00 93.75 96 ASP A N 1
ATOM 723 C CA . ASP A 1 96 ? 0.591 6.871 -1.912 1.00 93.75 96 ASP A CA 1
ATOM 724 C C . ASP A 1 96 ? 1.471 5.921 -1.096 1.00 93.75 96 ASP A C 1
ATOM 726 O O . ASP A 1 96 ? 2.703 5.992 -1.112 1.00 93.75 96 ASP A O 1
ATOM 730 N N . LEU A 1 97 ? 0.809 5.059 -0.328 1.00 95.12 97 LEU A N 1
ATOM 731 C CA . LEU A 1 97 ? 1.402 3.919 0.357 1.00 95.12 97 LEU A CA 1
ATOM 732 C C . LEU A 1 97 ? 0.590 2.668 0.033 1.00 95.12 97 LEU A C 1
ATOM 734 O O . LEU A 1 97 ? -0.556 2.547 0.469 1.00 95.12 97 LEU A O 1
ATOM 738 N N . ASP A 1 98 ? 1.211 1.732 -0.676 1.00 95.12 98 ASP A N 1
ATOM 739 C CA . ASP A 1 98 ? 0.604 0.461 -1.056 1.00 95.12 98 ASP A CA 1
ATOM 740 C C . ASP A 1 98 ? 0.786 -0.615 0.019 1.00 95.12 98 ASP A C 1
ATOM 742 O O . ASP A 1 98 ? 1.901 -1.023 0.351 1.00 95.12 98 ASP A O 1
ATOM 746 N N . PHE A 1 99 ? -0.323 -1.146 0.522 1.00 97.31 99 PHE A N 1
ATOM 747 C CA . PHE A 1 99 ? -0.372 -2.382 1.289 1.00 97.31 99 PHE A CA 1
ATOM 748 C C . PHE A 1 99 ? -0.847 -3.533 0.405 1.00 97.31 99 PHE A C 1
ATOM 750 O O . PHE A 1 99 ? -1.957 -3.517 -0.123 1.00 97.31 99 PHE A O 1
ATOM 757 N N . LEU A 1 100 ? -0.038 -4.586 0.325 1.00 96.75 100 LEU A N 1
ATOM 758 C CA . LEU A 1 100 ? -0.457 -5.894 -0.165 1.00 96.75 100 LEU A CA 1
ATOM 759 C C . LEU A 1 100 ? -0.856 -6.753 1.027 1.00 96.75 100 LEU A C 1
ATOM 761 O O . LEU A 1 100 ? -0.048 -6.952 1.943 1.00 96.75 100 LEU A O 1
ATOM 765 N N . VAL A 1 101 ? -2.076 -7.285 1.012 1.00 96.94 101 VAL A N 1
ATOM 766 C CA . VAL A 1 101 ? -2.616 -8.061 2.133 1.00 96.94 101 VAL A CA 1
ATOM 767 C C . VAL A 1 101 ? -3.243 -9.377 1.689 1.00 96.94 101 VAL A C 1
ATOM 769 O O . VAL A 1 101 ? -3.787 -9.471 0.595 1.00 96.94 101 VAL A O 1
ATOM 772 N N . ALA A 1 102 ? -3.186 -10.394 2.546 1.00 96.06 102 ALA A N 1
ATOM 773 C CA . ALA A 1 102 ? -3.891 -11.664 2.369 1.00 96.06 102 ALA A CA 1
ATOM 774 C C . ALA A 1 102 ? -4.252 -12.295 3.721 1.00 96.06 102 ALA A C 1
ATOM 776 O O . ALA A 1 102 ? -3.644 -12.009 4.757 1.00 96.06 102 ALA A O 1
ATOM 777 N N . GLY A 1 103 ? -5.238 -13.194 3.696 1.00 94.75 103 GLY A N 1
ATOM 778 C CA . GLY A 1 103 ? -5.678 -13.958 4.865 1.00 94.75 103 GLY A CA 1
ATOM 779 C C . GLY A 1 103 ? -6.323 -13.079 5.942 1.00 94.75 103 GLY A C 1
ATOM 780 O O . GLY A 1 103 ? -5.659 -12.788 6.944 1.00 94.75 103 GLY A O 1
ATOM 781 N N . PRO A 1 104 ? -7.589 -12.655 5.753 1.00 95.19 104 PRO A N 1
ATOM 782 C CA . PRO A 1 104 ? -8.362 -11.933 6.761 1.00 95.19 104 PRO A CA 1
ATOM 783 C C . PRO A 1 104 ? -8.280 -12.624 8.121 1.00 95.19 104 PRO A C 1
ATOM 785 O O . PRO A 1 104 ? -8.506 -13.830 8.227 1.00 95.19 104 PRO A O 1
ATOM 788 N N . LYS A 1 105 ? -7.944 -11.873 9.169 1.00 94.81 105 LYS A N 1
ATOM 789 C CA . LYS A 1 105 ? -7.901 -12.433 10.518 1.00 94.81 105 LYS A CA 1
ATOM 790 C C . LYS A 1 105 ? -9.317 -12.702 11.049 1.00 94.81 105 LYS A C 1
ATOM 792 O O . LYS A 1 105 ? -10.255 -11.986 10.675 1.00 94.81 105 LYS A O 1
ATOM 797 N N . PRO A 1 106 ? -9.484 -13.717 11.919 1.00 90.19 106 PRO A N 1
ATOM 798 C CA . PRO A 1 106 ? -10.766 -14.016 12.545 1.00 90.19 106 PRO A CA 1
ATOM 799 C C . PRO A 1 106 ? -11.316 -12.825 13.335 1.00 90.19 106 PRO A C 1
ATOM 801 O O . PRO A 1 106 ? -10.587 -11.902 13.704 1.00 90.19 106 PRO A O 1
ATOM 804 N N . THR A 1 107 ? -12.612 -12.853 13.639 1.00 83.88 107 THR A N 1
ATOM 805 C CA . THR A 1 107 ? -13.188 -11.951 14.645 1.00 83.88 107 THR A CA 1
ATOM 806 C C . THR A 1 107 ? -12.533 -12.162 16.015 1.00 83.88 107 THR A C 1
ATOM 808 O O . THR A 1 107 ? -11.951 -13.209 16.286 1.00 83.88 107 THR A O 1
ATOM 811 N N . GLU A 1 108 ? -12.722 -11.211 16.934 1.00 78.81 108 GLU A N 1
ATOM 812 C CA . GLU A 1 108 ? -12.369 -11.393 18.354 1.00 78.81 108 GLU A CA 1
ATOM 813 C C . GLU A 1 108 ? -13.033 -12.638 18.969 1.00 78.81 108 GLU A C 1
ATOM 815 O O . GLU A 1 108 ? -12.490 -13.264 19.872 1.00 78.81 108 GLU A O 1
ATOM 820 N N . THR A 1 109 ? -14.188 -13.041 18.431 1.00 83.31 109 THR A N 1
ATOM 821 C CA . THR A 1 109 ? -14.908 -14.265 18.807 1.00 83.31 109 THR A CA 1
ATOM 822 C C . THR A 1 109 ? -14.362 -15.539 18.148 1.00 83.31 109 THR A C 1
ATOM 824 O O . THR A 1 109 ? -14.952 -16.604 18.309 1.00 83.31 109 THR A O 1
ATOM 827 N N . GLY A 1 110 ? -13.255 -15.453 17.403 1.00 82.19 110 GLY A N 1
ATOM 828 C CA . GLY A 1 110 ? -12.597 -16.584 16.744 1.00 82.19 110 GLY A CA 1
ATOM 829 C C . GLY A 1 110 ? -13.293 -17.086 15.476 1.00 82.19 110 GLY A C 1
ATOM 830 O O . GLY A 1 110 ? -12.923 -18.134 14.956 1.00 82.19 110 GLY A O 1
ATOM 831 N N . VAL A 1 111 ? -14.293 -16.363 14.966 1.00 84.81 111 VAL A N 1
ATOM 832 C CA . VAL A 1 111 ? -15.021 -16.742 13.750 1.00 84.81 111 VAL A CA 1
ATOM 833 C C . VAL A 1 111 ? -14.190 -16.352 12.534 1.00 84.81 111 VAL A C 1
ATOM 835 O O . VAL A 1 111 ? -13.813 -15.185 12.385 1.00 84.81 111 VAL A O 1
ATOM 838 N N . GLU A 1 112 ? -13.908 -17.320 11.662 1.00 87.25 112 GLU A N 1
ATOM 839 C CA . GLU A 1 112 ? -13.203 -17.058 10.409 1.00 87.25 112 GLU A CA 1
ATOM 840 C C . GLU A 1 112 ? -13.970 -16.064 9.532 1.00 87.25 112 GLU A C 1
ATOM 842 O O . GLU A 1 112 ? -15.203 -16.059 9.476 1.00 87.25 112 GLU A O 1
ATOM 847 N N . ARG A 1 113 ? -13.224 -15.205 8.838 1.00 85.06 113 ARG A N 1
ATOM 848 C CA . ARG A 1 113 ? -13.774 -14.197 7.933 1.00 85.06 113 ARG A CA 1
ATOM 849 C C . ARG A 1 113 ? -13.295 -14.472 6.518 1.00 85.06 113 ARG A C 1
ATOM 851 O O . ARG A 1 113 ? -12.106 -14.663 6.296 1.00 85.06 113 ARG A O 1
ATOM 858 N N . SER A 1 114 ? -14.210 -14.410 5.555 1.00 87.56 114 SER A N 1
ATOM 859 C CA . SER A 1 114 ? -13.858 -14.454 4.132 1.00 87.56 114 SER A CA 1
ATOM 860 C C . SER A 1 114 ? -13.248 -13.139 3.637 1.00 87.56 114 SER A C 1
ATOM 862 O O . SER A 1 114 ? -12.463 -13.152 2.695 1.00 87.56 114 SER A O 1
ATOM 864 N N . ALA A 1 115 ? -13.585 -12.009 4.268 1.00 91.12 115 ALA A N 1
ATOM 865 C CA . ALA A 1 115 ? -13.060 -10.686 3.945 1.00 91.12 115 ALA A CA 1
ATOM 866 C C . ALA A 1 115 ? -13.115 -9.749 5.163 1.00 91.12 115 ALA A C 1
ATOM 868 O O . ALA A 1 115 ? -13.937 -9.930 6.067 1.00 91.12 115 ALA A O 1
ATOM 869 N N . ILE A 1 116 ? -12.263 -8.721 5.173 1.00 93.12 116 ILE A N 1
ATOM 870 C CA . ILE A 1 116 ? -12.364 -7.601 6.116 1.00 93.12 116 ILE A CA 1
ATOM 871 C C . ILE A 1 116 ? -13.217 -6.503 5.463 1.00 93.12 116 ILE A C 1
ATOM 873 O O . ILE A 1 116 ? -12.844 -6.024 4.393 1.00 93.12 116 ILE A O 1
ATOM 877 N N . PRO A 1 117 ? -14.338 -6.072 6.069 1.00 93.50 117 PRO A N 1
ATOM 878 C CA . PRO A 1 117 ? -15.145 -4.984 5.520 1.00 93.50 117 PRO A CA 1
ATOM 879 C C . PRO A 1 117 ? -14.354 -3.678 5.398 1.00 93.50 117 PRO A C 1
ATOM 881 O O . PRO A 1 117 ? -13.614 -3.320 6.320 1.00 93.50 117 PRO A O 1
ATOM 884 N N . HIS A 1 118 ? -14.575 -2.915 4.321 1.00 94.69 118 HIS A N 1
ATOM 885 C CA . HIS A 1 118 ? -13.878 -1.640 4.085 1.00 94.69 118 HIS A CA 1
ATOM 886 C C . HIS A 1 118 ? -14.013 -0.664 5.255 1.00 94.69 118 HIS A C 1
ATOM 888 O O . HIS A 1 118 ? -13.056 0.032 5.563 1.00 94.69 118 HIS A O 1
ATOM 894 N N . GLY A 1 119 ? -15.145 -0.660 5.968 1.00 95.19 119 GLY A N 1
ATOM 895 C CA . GLY A 1 119 ? -15.334 0.174 7.161 1.00 95.19 119 GLY A CA 1
ATOM 896 C C . GLY A 1 119 ? -14.366 -0.149 8.309 1.00 95.19 119 GLY A C 1
ATOM 897 O O . GLY A 1 119 ? -13.927 0.762 9.006 1.00 95.19 119 GLY A O 1
ATOM 898 N N . MET A 1 120 ? -13.968 -1.417 8.482 1.00 95.38 120 MET A N 1
ATOM 899 C CA . MET A 1 120 ? -12.947 -1.788 9.474 1.00 95.38 120 MET A CA 1
ATOM 900 C C . MET A 1 120 ? -11.556 -1.336 9.033 1.00 95.38 120 MET A C 1
ATOM 902 O O . MET A 1 120 ? -10.801 -0.816 9.850 1.00 95.38 120 MET A O 1
ATOM 906 N N . VAL A 1 121 ? -11.227 -1.497 7.746 1.00 96.69 121 VAL A N 1
ATOM 907 C CA . VAL A 1 121 ? -9.953 -1.018 7.185 1.00 96.69 121 VAL A CA 1
ATOM 908 C C . VAL A 1 121 ? -9.869 0.505 7.303 1.00 96.69 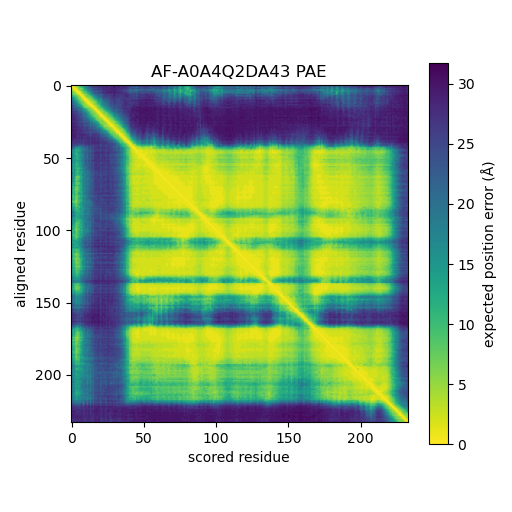121 VAL A C 1
ATOM 910 O O . VAL A 1 121 ? -8.883 1.034 7.810 1.00 96.69 121 VAL A O 1
ATOM 913 N N . GLN A 1 122 ? -10.938 1.207 6.924 1.00 97.44 122 GLN A N 1
ATOM 914 C CA . GLN A 1 122 ? -11.058 2.657 7.022 1.00 97.44 122 GLN A CA 1
ATOM 915 C C . GLN A 1 122 ? -10.857 3.137 8.467 1.00 97.44 122 GLN A C 1
ATOM 917 O O . GLN A 1 122 ? -10.058 4.046 8.702 1.00 97.44 122 GLN A O 1
ATOM 922 N N . ALA A 1 123 ? -11.524 2.500 9.436 1.00 97.12 123 ALA A N 1
ATOM 923 C CA . ALA A 1 123 ? -11.393 2.830 10.853 1.00 97.12 123 ALA A CA 1
ATOM 924 C C . ALA A 1 123 ? -9.979 2.561 11.393 1.00 97.12 123 ALA A C 1
ATOM 926 O O . ALA A 1 123 ? -9.415 3.418 12.072 1.00 97.12 123 ALA A O 1
ATOM 927 N N . ALA A 1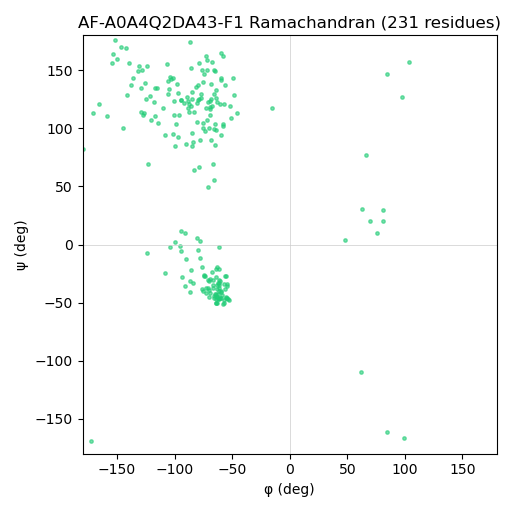 124 ? -9.379 1.414 11.057 1.00 96.75 124 ALA A N 1
ATOM 928 C CA . ALA A 1 124 ? -8.025 1.069 11.486 1.00 96.75 124 ALA A CA 1
ATOM 929 C C . ALA A 1 124 ? -6.996 2.073 10.950 1.00 96.75 124 ALA A C 1
ATOM 931 O O . ALA A 1 124 ? -6.157 2.581 11.697 1.00 96.75 124 ALA A O 1
ATOM 932 N N . LEU A 1 125 ? -7.088 2.424 9.667 1.00 96.88 125 LEU A N 1
ATOM 933 C CA . LEU A 1 125 ? -6.203 3.415 9.064 1.00 96.88 125 LEU A CA 1
ATOM 934 C C . LEU A 1 125 ? -6.439 4.821 9.650 1.00 96.88 125 LEU A C 1
ATOM 936 O O . LEU A 1 125 ? -5.487 5.592 9.775 1.00 96.88 125 LEU A O 1
ATOM 940 N N . GLY A 1 126 ? -7.668 5.137 10.071 1.00 96.12 126 GLY A N 1
ATOM 941 C CA . GLY A 1 126 ? -8.089 6.494 10.433 1.00 96.12 126 GLY A CA 1
ATOM 942 C C . GLY A 1 126 ? -8.435 7.334 9.201 1.00 96.12 126 GLY A C 1
ATOM 943 O O . GLY A 1 126 ? -8.223 8.543 9.193 1.00 96.12 126 GLY A O 1
ATOM 944 N N . ALA A 1 127 ? -8.905 6.685 8.134 1.00 96.88 127 ALA A N 1
ATOM 945 C CA . ALA A 1 127 ? -9.211 7.320 6.861 1.00 96.88 127 ALA A CA 1
ATOM 946 C C . ALA A 1 127 ? -10.571 8.029 6.894 1.00 96.88 127 ALA A C 1
ATOM 948 O O . ALA A 1 127 ? -11.569 7.485 7.373 1.00 96.88 127 ALA A O 1
ATOM 949 N N . LYS A 1 128 ? -10.637 9.233 6.322 1.00 96.19 128 LYS A N 1
ATOM 950 C CA . LYS A 1 128 ? -11.881 10.015 6.240 1.00 96.19 128 LYS A CA 1
ATOM 951 C C . LYS A 1 128 ? -12.710 9.660 5.010 1.00 96.19 128 LYS A C 1
ATOM 953 O O . LYS A 1 128 ? -13.936 9.696 5.064 1.00 96.19 128 LYS A O 1
ATOM 958 N N . HIS A 1 129 ? -12.039 9.274 3.927 1.00 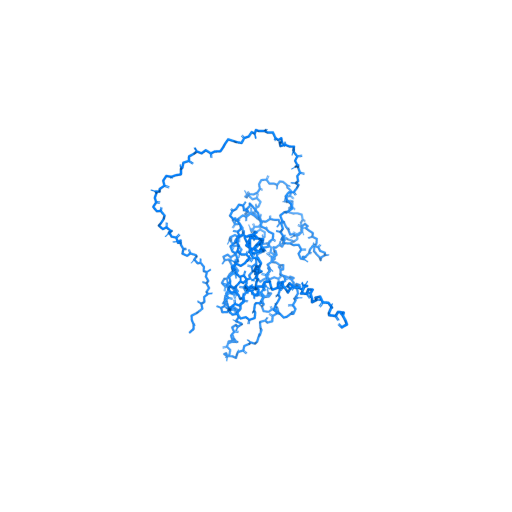96.31 129 HIS A N 1
ATOM 959 C CA . HIS A 1 129 ? -12.678 8.874 2.678 1.00 96.31 129 HIS A CA 1
ATOM 960 C C . HIS A 1 129 ? -12.155 7.516 2.216 1.00 96.31 129 HIS A C 1
ATOM 962 O O . HIS A 1 129 ? -11.006 7.157 2.477 1.00 96.31 129 HIS A O 1
ATOM 968 N N . VAL A 1 130 ? -13.010 6.780 1.512 1.00 97.06 130 VAL A N 1
ATOM 969 C CA . VAL A 1 130 ? -12.698 5.490 0.899 1.00 97.06 130 VAL A CA 1
ATOM 970 C C . VAL A 1 130 ? -13.311 5.442 -0.498 1.00 97.06 130 VAL A C 1
ATOM 972 O O . VAL A 1 130 ? -14.447 5.877 -0.691 1.00 97.06 130 VAL A O 1
ATOM 975 N N . ILE A 1 131 ? -12.557 4.920 -1.461 1.00 96.00 131 ILE A N 1
ATOM 976 C CA . ILE A 1 131 ? -13.057 4.471 -2.762 1.00 96.00 131 ILE A CA 1
ATOM 977 C C . ILE A 1 131 ? -12.977 2.943 -2.720 1.00 96.00 131 ILE A C 1
ATOM 979 O O . ILE A 1 131 ? -11.895 2.378 -2.918 1.00 96.00 131 ILE A O 1
ATOM 983 N N . PRO A 1 132 ? -14.077 2.265 -2.348 1.00 94.06 132 PRO A N 1
ATOM 984 C CA . PRO A 1 132 ? -14.073 0.822 -2.209 1.00 94.06 132 PRO A CA 1
ATOM 985 C C . PRO A 1 132 ? -14.099 0.166 -3.587 1.00 94.06 132 PRO A C 1
ATOM 987 O O . PRO A 1 132 ? -14.830 0.589 -4.484 1.00 94.06 132 PRO A O 1
ATOM 990 N N . VAL A 1 133 ? -13.331 -0.907 -3.728 1.00 89.81 133 VAL A N 1
ATOM 991 C CA . VAL A 1 133 ? -13.453 -1.846 -4.841 1.00 89.81 133 VAL A CA 1
ATOM 992 C C . VAL A 1 133 ? -13.736 -3.219 -4.251 1.00 89.81 133 VAL A C 1
ATOM 994 O O . VAL A 1 133 ? -13.026 -3.669 -3.350 1.00 89.81 133 VAL A O 1
ATOM 997 N N . ASP A 1 134 ? -14.795 -3.863 -4.736 1.00 76.31 134 ASP A N 1
ATOM 998 C CA . ASP A 1 134 ? -15.185 -5.197 -4.289 1.00 76.31 134 ASP A CA 1
ATOM 999 C C . ASP A 1 134 ? -14.257 -6.282 -4.863 1.00 76.31 134 ASP A C 1
ATOM 1001 O O . ASP A 1 134 ? -13.777 -6.198 -5.998 1.00 76.31 134 ASP A O 1
ATOM 1005 N N . GLY A 1 135 ? -14.044 -7.344 -4.081 1.00 71.88 135 GLY A N 1
ATOM 1006 C CA . GLY A 1 135 ? -13.226 -8.501 -4.460 1.00 71.88 135 GLY A CA 1
ATOM 1007 C C . GLY A 1 135 ? -11.720 -8.326 -4.220 1.00 71.88 135 GLY A C 1
ATOM 1008 O O . GLY A 1 135 ? -11.291 -7.480 -3.439 1.00 71.88 135 GLY A O 1
ATOM 1009 N N . ASN A 1 136 ? -10.909 -9.159 -4.885 1.00 68.19 136 ASN A N 1
ATOM 1010 C CA . ASN A 1 136 ? -9.442 -9.192 -4.747 1.00 68.19 136 ASN A CA 1
ATOM 1011 C C . ASN A 1 136 ? -8.788 -8.056 -5.548 1.00 68.19 136 ASN A C 1
ATOM 1013 O O . ASN A 1 136 ? -8.192 -8.267 -6.614 1.00 68.19 136 ASN A O 1
ATOM 1017 N N . ARG A 1 137 ? -9.032 -6.820 -5.114 1.00 86.62 137 ARG A N 1
ATOM 1018 C CA . ARG A 1 137 ? -8.641 -5.594 -5.813 1.00 86.62 137 ARG A CA 1
ATOM 1019 C C . ARG A 1 137 ? -8.197 -4.516 -4.832 1.00 86.62 137 ARG A C 1
ATOM 1021 O O . ARG A 1 137 ? -8.348 -4.647 -3.618 1.00 86.62 137 ARG A O 1
ATOM 1028 N N . THR A 1 138 ? -7.615 -3.457 -5.386 1.00 94.44 138 THR A N 1
ATOM 1029 C CA . THR A 1 138 ? -7.132 -2.307 -4.624 1.00 94.44 138 THR A CA 1
ATOM 1030 C C . THR A 1 138 ? -8.286 -1.378 -4.282 1.00 94.44 138 THR A C 1
ATOM 1032 O O . THR A 1 138 ? -8.954 -0.877 -5.180 1.00 94.44 138 THR A O 1
ATOM 1035 N N . SER A 1 139 ? -8.502 -1.139 -2.991 1.00 96.50 139 SER A N 1
ATOM 1036 C CA . SER A 1 139 ? -9.333 -0.030 -2.510 1.00 96.50 139 SER A CA 1
ATOM 1037 C C . SER A 1 139 ? -8.439 1.116 -2.048 1.00 96.50 139 SER A C 1
ATOM 1039 O O . SER A 1 139 ? -7.389 0.867 -1.452 1.00 96.50 139 SER A O 1
ATOM 1041 N N . ASN A 1 140 ? -8.863 2.355 -2.285 1.00 97.62 140 ASN A N 1
ATOM 1042 C CA . ASN A 1 140 ? -8.085 3.549 -1.950 1.00 97.62 140 ASN A CA 1
ATOM 1043 C C . ASN A 1 140 ? -8.681 4.242 -0.720 1.00 97.62 140 ASN A C 1
ATOM 1045 O O . ASN A 1 140 ? -9.902 4.358 -0.592 1.00 97.62 140 ASN A O 1
ATOM 1049 N N . TYR A 1 141 ? -7.828 4.746 0.166 1.00 98.00 141 TYR A N 1
ATOM 1050 C CA . TYR A 1 141 ? -8.212 5.401 1.415 1.00 98.00 141 TYR A CA 1
ATOM 1051 C C . TYR A 1 141 ? -7.513 6.756 1.536 1.00 98.00 141 TYR A C 1
ATOM 1053 O O . TYR A 1 141 ? -6.313 6.860 1.302 1.00 98.00 141 TYR A O 1
ATOM 1061 N N . ALA A 1 142 ? -8.253 7.796 1.922 1.00 97.12 142 ALA A N 1
ATOM 1062 C CA . ALA A 1 142 ? -7.699 9.127 2.157 1.00 97.12 142 ALA A CA 1
ATOM 1063 C C . ALA A 1 142 ? -7.504 9.356 3.656 1.00 97.12 142 ALA A C 1
ATOM 1065 O O . ALA A 1 142 ? -8.478 9.463 4.415 1.00 97.12 142 ALA A O 1
ATOM 1066 N N . LEU A 1 143 ? -6.244 9.435 4.080 1.00 95.31 143 LEU A N 1
ATOM 1067 C CA . LEU A 1 143 ? -5.866 9.685 5.463 1.00 95.31 143 LEU A CA 1
ATOM 1068 C C . LEU A 1 143 ? -5.617 11.168 5.699 1.00 95.31 143 LEU A C 1
ATOM 1070 O O . LEU A 1 143 ? -4.758 11.711 5.012 1.00 95.31 143 LEU A O 1
ATOM 1074 N N . PRO A 1 144 ? -6.289 11.830 6.654 1.00 93.44 144 PRO A N 1
ATOM 1075 C CA . PRO A 1 144 ? -5.944 13.204 6.984 1.00 93.44 144 PRO A CA 1
ATOM 1076 C C . PRO A 1 144 ? -4.518 13.257 7.547 1.00 93.44 144 PRO A C 1
ATOM 1078 O O . PRO A 1 144 ? -4.157 12.463 8.420 1.00 93.44 144 PRO A O 1
ATOM 1081 N N . ILE A 1 145 ? -3.717 14.196 7.048 1.00 87.62 145 ILE A N 1
ATOM 1082 C CA . ILE A 1 145 ? -2.405 14.521 7.610 1.00 87.62 145 ILE A CA 1
ATOM 1083 C C . ILE A 1 145 ? -2.626 15.579 8.690 1.00 87.62 145 ILE A C 1
ATOM 1085 O O . ILE A 1 145 ? -3.226 16.627 8.442 1.00 87.62 145 ILE A O 1
ATOM 1089 N N . SER A 1 146 ? -2.178 15.299 9.914 1.00 80.19 146 SER A N 1
ATOM 1090 C CA . SER A 1 146 ? -2.344 16.236 11.025 1.00 80.19 146 SER A CA 1
ATOM 1091 C C . SER A 1 146 ? -1.509 17.503 10.830 1.00 80.19 146 SER A C 1
ATOM 1093 O O . SER A 1 146 ? -0.479 17.503 10.160 1.00 80.19 146 SER A O 1
ATOM 1095 N N . VAL A 1 147 ? -1.918 18.595 11.481 1.00 69.94 147 VAL A N 1
ATOM 1096 C CA . VAL A 1 147 ? -1.193 19.877 11.435 1.00 69.94 147 VAL A CA 1
ATOM 1097 C C . VAL A 1 147 ? 0.260 19.728 11.905 1.00 69.94 147 VAL A C 1
ATOM 1099 O O . VAL A 1 147 ? 1.143 20.398 11.379 1.00 69.94 147 VAL A O 1
ATOM 1102 N N . ASP A 1 148 ? 0.535 18.840 12.860 1.00 72.56 148 ASP A N 1
ATOM 1103 C CA . ASP A 1 148 ? 1.897 18.618 13.351 1.00 72.56 148 ASP A CA 1
ATOM 1104 C C . ASP A 1 148 ? 2.737 17.782 12.374 1.00 72.56 148 ASP A C 1
ATOM 1106 O O . ASP A 1 148 ? 3.895 18.126 12.132 1.00 72.56 148 ASP A O 1
ATOM 1110 N N . GLU A 1 149 ? 2.150 16.769 11.723 1.00 76.00 149 GLU A N 1
ATOM 1111 C CA . GLU A 1 149 ? 2.786 16.063 10.597 1.00 76.00 149 GLU A CA 1
ATOM 1112 C C . GLU A 1 149 ? 3.062 17.034 9.427 1.00 76.00 149 GLU A C 1
ATOM 1114 O O . GLU A 1 149 ? 4.135 16.983 8.825 1.00 76.00 149 GLU A O 1
ATOM 1119 N N . CYS A 1 150 ? 2.157 17.986 9.172 1.00 68.12 150 CYS A N 1
ATOM 1120 C CA . CYS A 1 150 ? 2.325 19.055 8.183 1.00 68.12 150 CYS A CA 1
ATOM 1121 C C . CYS A 1 150 ? 3.436 20.058 8.542 1.00 68.12 150 CYS A C 1
ATOM 1123 O O . CYS A 1 150 ? 4.125 20.539 7.650 1.00 68.12 150 CYS A O 1
ATOM 1125 N N . LYS A 1 151 ? 3.657 20.379 9.824 1.00 67.50 151 LYS A N 1
ATOM 1126 C CA . LYS A 1 151 ? 4.776 21.251 10.244 1.00 67.50 151 LYS A CA 1
ATOM 1127 C C . LYS A 1 151 ? 6.126 20.564 10.072 1.00 67.50 151 LYS A C 1
ATOM 1129 O O . LYS A 1 151 ? 7.103 21.193 9.676 1.00 67.50 151 LYS A O 1
ATOM 1134 N N . VAL A 1 152 ? 6.198 19.268 10.380 1.00 68.25 152 VAL A N 1
ATOM 1135 C CA . VAL A 1 152 ? 7.395 18.464 10.094 1.00 68.25 152 VAL A CA 1
ATOM 1136 C C . VAL A 1 152 ? 7.636 18.432 8.585 1.00 68.25 152 VAL A C 1
ATOM 1138 O O . VAL A 1 152 ? 8.760 18.642 8.143 1.00 68.25 152 VAL A O 1
ATOM 1141 N N . PHE A 1 153 ? 6.573 18.255 7.799 1.00 65.69 153 PHE A N 1
ATOM 1142 C CA . PHE A 1 153 ? 6.601 18.312 6.341 1.00 65.69 153 PHE A CA 1
ATOM 1143 C C . PHE A 1 153 ? 7.119 19.659 5.805 1.00 65.69 153 PHE A C 1
ATOM 1145 O O . PHE A 1 153 ? 8.076 19.664 5.036 1.00 65.69 153 PHE A O 1
ATOM 1152 N N . SER A 1 154 ? 6.578 20.791 6.262 1.00 64.69 154 SER A N 1
ATOM 1153 C CA . SER A 1 154 ? 6.991 22.129 5.814 1.00 64.69 154 SER A CA 1
ATOM 1154 C C . SER A 1 154 ? 8.397 22.521 6.274 1.00 64.69 154 SER A C 1
ATOM 1156 O O . SER A 1 154 ? 9.084 23.263 5.591 1.00 64.69 154 SER A O 1
ATOM 1158 N N . ASN A 1 155 ? 8.868 22.026 7.422 1.00 60.44 155 ASN A N 1
ATOM 1159 C CA . ASN A 1 155 ? 10.245 22.278 7.867 1.00 60.44 155 ASN A CA 1
ATOM 1160 C C . ASN A 1 155 ? 11.281 21.465 7.071 1.00 60.44 155 ASN A C 1
ATOM 1162 O O . ASN A 1 155 ? 12.441 21.865 6.985 1.00 60.44 155 ASN A O 1
ATOM 1166 N N . LEU A 1 156 ? 10.882 20.317 6.513 1.00 55.19 156 LEU A N 1
ATOM 1167 C CA . LEU A 1 156 ? 11.734 19.470 5.671 1.00 55.19 156 LEU A CA 1
ATOM 1168 C C . LEU A 1 156 ? 11.723 19.897 4.197 1.00 55.19 156 LEU A C 1
ATOM 1170 O O . LEU A 1 156 ? 12.657 19.578 3.464 1.00 55.19 156 LEU A O 1
ATOM 1174 N N . VAL A 1 157 ? 10.681 20.608 3.768 1.00 49.78 157 VAL A N 1
ATOM 1175 C CA . VAL A 1 157 ? 10.488 21.069 2.394 1.00 49.78 157 VAL A CA 1
ATOM 1176 C C . VAL A 1 157 ? 10.548 22.598 2.395 1.00 49.78 157 VAL A C 1
ATOM 1178 O O . VAL A 1 157 ? 9.599 23.250 2.808 1.00 49.78 157 VAL A O 1
ATOM 1181 N N . GLN A 1 158 ? 11.661 23.179 1.930 1.00 50.19 158 GLN A N 1
ATOM 1182 C CA . GLN A 1 158 ? 11.827 24.634 1.731 1.00 50.19 158 GLN A CA 1
ATOM 1183 C C . GLN A 1 158 ? 10.985 25.147 0.545 1.00 50.19 158 GLN A C 1
ATOM 1185 O O . GLN A 1 158 ? 11.512 25.787 -0.361 1.00 50.19 158 GLN A O 1
ATOM 1190 N N . ASP A 1 159 ? 9.702 24.801 0.493 1.00 47.53 159 ASP A N 1
ATOM 1191 C CA . ASP A 1 159 ? 8.808 25.202 -0.586 1.00 47.53 159 ASP A CA 1
ATOM 1192 C C . ASP A 1 159 ? 7.680 26.076 -0.026 1.00 47.53 159 ASP A C 1
ATOM 1194 O O . ASP A 1 159 ? 6.793 25.607 0.691 1.00 47.53 159 ASP A O 1
ATOM 1198 N N . ASP A 1 160 ? 7.721 27.361 -0.387 1.00 48.06 160 ASP A N 1
ATOM 1199 C CA . ASP A 1 160 ? 6.724 28.397 -0.064 1.00 48.06 160 ASP A CA 1
ATOM 1200 C C . ASP A 1 160 ? 5.324 28.091 -0.650 1.00 48.06 160 ASP A C 1
ATOM 1202 O O . ASP A 1 160 ? 4.365 28.837 -0.436 1.00 48.06 160 ASP A O 1
ATOM 1206 N N . SER A 1 161 ? 5.175 26.988 -1.392 1.00 52.66 161 SER A N 1
ATOM 1207 C CA . SER A 1 161 ? 3.912 26.545 -1.984 1.00 52.66 161 SER A CA 1
ATOM 1208 C C . SER A 1 161 ? 2.938 25.908 -0.978 1.00 52.66 161 SER A C 1
ATOM 1210 O O . SER A 1 161 ? 1.730 25.886 -1.236 1.00 52.66 161 SER A O 1
ATOM 1212 N N . PHE A 1 162 ? 3.407 25.448 0.193 1.00 52.94 162 PHE A N 1
ATOM 1213 C CA . PHE A 1 162 ? 2.549 24.867 1.236 1.00 52.94 162 PHE A CA 1
ATOM 1214 C C . PHE A 1 162 ? 1.912 25.955 2.112 1.00 52.94 162 PHE A C 1
ATOM 1216 O O . PHE A 1 162 ? 2.152 26.075 3.314 1.00 52.94 162 PHE A O 1
ATOM 1223 N N . SER A 1 163 ? 1.076 26.784 1.493 1.00 49.28 163 SER A N 1
ATOM 1224 C CA . SER A 1 163 ? 0.224 27.717 2.223 1.00 49.28 163 SER A CA 1
ATOM 1225 C C . SER A 1 163 ? -0.853 26.928 2.976 1.00 49.28 163 SER A C 1
ATOM 1227 O O . SER A 1 163 ? -1.758 26.363 2.367 1.00 49.28 163 SER A O 1
ATOM 1229 N N . THR A 1 164 ? -0.780 26.904 4.311 1.00 50.44 164 THR A N 1
ATOM 1230 C CA . THR A 1 164 ? -1.804 26.381 5.240 1.00 50.44 164 THR A CA 1
ATOM 1231 C C . THR A 1 164 ? -3.094 27.216 5.204 1.00 50.44 164 THR A C 1
ATOM 1233 O O . THR A 1 164 ? -3.547 27.755 6.212 1.00 50.44 164 THR A O 1
ATOM 1236 N N . SER A 1 165 ? -3.699 27.381 4.030 1.00 51.88 165 SER A N 1
ATOM 1237 C CA . SER A 1 165 ? -4.968 28.076 3.846 1.00 51.88 165 SER A CA 1
ATOM 1238 C C . SER A 1 165 ? -6.123 27.082 3.969 1.00 51.88 165 SER A C 1
ATOM 1240 O O . SER A 1 165 ? -6.548 26.551 2.954 1.00 51.88 165 SER A O 1
ATOM 1242 N N . ASN A 1 166 ? -6.622 26.812 5.183 1.00 58.66 166 ASN A N 1
ATOM 1243 C CA . ASN A 1 166 ? -7.881 26.091 5.492 1.00 58.66 166 ASN A CA 1
ATOM 1244 C C . ASN A 1 166 ? -8.177 24.749 4.771 1.00 58.66 166 ASN A C 1
ATOM 1246 O O . ASN A 1 166 ? -9.259 24.194 4.965 1.00 58.66 166 ASN A O 1
ATOM 1250 N N . LEU A 1 167 ? -7.272 24.217 3.949 1.00 68.31 167 LEU A N 1
ATOM 1251 C CA . LEU A 1 167 ? -7.485 23.009 3.169 1.00 68.31 167 LEU A CA 1
ATOM 1252 C C . LEU A 1 167 ? -7.059 21.802 3.995 1.00 68.31 167 LEU A C 1
ATOM 1254 O O . LEU A 1 167 ? -5.943 21.746 4.509 1.00 68.31 167 LEU A O 1
ATOM 1258 N N . GLU A 1 168 ? -7.962 20.837 4.118 1.00 84.56 168 GLU A N 1
ATOM 1259 C CA . GLU A 1 168 ? -7.649 19.549 4.719 1.00 84.56 168 GLU A CA 1
ATOM 1260 C C . GLU A 1 168 ? -6.754 18.765 3.758 1.00 84.56 168 GLU A C 1
ATOM 1262 O O . GLU A 1 168 ? -7.099 18.561 2.592 1.00 84.56 168 GLU A O 1
ATOM 1267 N N . VAL A 1 169 ? -5.580 18.378 4.247 1.00 89.12 169 VAL A N 1
ATOM 1268 C CA . VAL A 1 169 ? -4.576 17.656 3.471 1.00 89.12 169 VAL A CA 1
ATOM 1269 C C . VAL A 1 169 ? -4.693 16.174 3.773 1.00 89.12 169 VAL A C 1
ATOM 1271 O O . VAL A 1 169 ? -4.837 15.773 4.930 1.00 89.12 169 VAL A O 1
ATOM 1274 N N . PHE A 1 170 ? -4.596 15.363 2.728 1.00 92.94 170 PHE A N 1
ATOM 1275 C CA . PHE A 1 170 ? -4.696 13.921 2.800 1.00 92.94 170 PHE A CA 1
ATOM 1276 C C . PHE A 1 170 ? -3.469 13.239 2.203 1.00 92.94 170 PHE A C 1
ATOM 1278 O O . PHE A 1 170 ? -2.804 13.754 1.307 1.00 92.94 170 PHE A O 1
ATOM 1285 N N . PHE A 1 171 ? -3.209 12.032 2.689 1.00 94.44 171 PHE A N 1
ATOM 1286 C CA . PHE A 1 171 ? -2.289 11.083 2.090 1.00 94.44 171 PHE A CA 1
ATOM 1287 C C . PHE A 1 171 ? -3.066 9.852 1.631 1.00 94.44 171 PHE A C 1
ATOM 1289 O O . PHE A 1 171 ? -3.929 9.350 2.361 1.00 94.44 171 PHE A O 1
ATOM 1296 N N . GLN A 1 172 ? -2.785 9.377 0.420 1.00 96.38 172 GLN A N 1
ATOM 1297 C CA . GLN A 1 172 ? -3.457 8.206 -0.125 1.00 96.38 172 GLN A CA 1
ATOM 1298 C C . GLN A 1 172 ? -2.820 6.922 0.424 1.00 96.38 172 GLN A C 1
ATOM 1300 O O . GLN A 1 172 ? -1.601 6.787 0.491 1.00 96.38 172 GLN A O 1
ATOM 1305 N N . VAL A 1 173 ? -3.655 5.967 0.821 1.00 97.56 173 VAL A N 1
ATOM 1306 C CA . VAL A 1 173 ? -3.243 4.615 1.204 1.00 97.56 173 VAL A CA 1
ATOM 1307 C C . VAL A 1 173 ? -4.027 3.629 0.359 1.00 97.56 173 VAL A C 1
ATOM 1309 O O . VAL A 1 173 ? -5.259 3.644 0.370 1.00 97.56 173 VAL A O 1
ATOM 1312 N N . ASP A 1 174 ? -3.315 2.752 -0.330 1.00 97.19 174 ASP A N 1
ATOM 1313 C CA . ASP A 1 174 ? -3.886 1.761 -1.227 1.00 97.19 174 ASP A CA 1
ATOM 1314 C C . ASP A 1 174 ? -3.801 0.392 -0.557 1.00 97.19 174 ASP A C 1
ATOM 1316 O O . ASP A 1 174 ? -2.760 0.004 -0.037 1.00 97.19 174 ASP A O 1
ATOM 1320 N N . VAL A 1 175 ? -4.913 -0.342 -0.506 1.00 97.12 175 VAL A N 1
ATOM 1321 C CA . VAL A 1 175 ? -4.954 -1.686 0.088 1.00 97.12 175 VAL A CA 1
ATOM 1322 C C . VAL A 1 175 ? -5.398 -2.673 -0.972 1.00 97.12 175 VAL A C 1
ATOM 1324 O O . VAL A 1 175 ? -6.571 -2.708 -1.346 1.00 97.12 175 VAL A O 1
ATOM 1327 N N . HIS A 1 176 ? -4.452 -3.479 -1.442 1.00 96.00 176 HIS A N 1
ATOM 1328 C CA . HIS A 1 176 ? -4.670 -4.541 -2.407 1.00 96.00 176 HIS A CA 1
ATOM 1329 C C . HIS A 1 176 ? -4.848 -5.884 -1.695 1.00 96.00 176 HIS A C 1
ATOM 1331 O O . HIS A 1 176 ? -3.905 -6.434 -1.117 1.00 96.00 176 HIS A O 1
ATOM 1337 N N . VAL A 1 177 ? -6.067 -6.419 -1.748 1.00 95.62 177 VAL A N 1
ATOM 1338 C CA . VAL A 1 177 ? -6.402 -7.714 -1.147 1.00 95.62 177 VAL A CA 1
ATOM 1339 C C . VAL A 1 177 ? -6.121 -8.833 -2.149 1.00 95.62 177 VAL A C 1
ATOM 1341 O O . VAL A 1 177 ? -6.783 -8.927 -3.179 1.00 95.62 177 VAL A O 1
ATOM 1344 N N . CYS A 1 178 ? -5.148 -9.686 -1.838 1.00 94.50 178 CYS A N 1
ATOM 1345 C CA . CYS A 1 178 ? -4.814 -10.879 -2.611 1.00 94.50 178 CYS A CA 1
ATOM 1346 C C . CYS A 1 178 ? -5.694 -12.059 -2.178 1.00 94.50 178 CYS A C 1
ATOM 1348 O O . CYS A 1 178 ? -6.104 -12.160 -1.019 1.00 94.50 178 CYS A O 1
ATOM 1350 N N . GLN A 1 179 ? -5.926 -12.989 -3.099 1.00 92.88 179 GLN A N 1
ATOM 1351 C CA . GLN A 1 179 ? -6.707 -14.202 -2.887 1.00 92.88 179 GLN A CA 1
ATOM 1352 C C . GLN A 1 179 ? -6.111 -15.098 -1.800 1.00 92.88 179 GLN A C 1
ATOM 1354 O O . GLN A 1 179 ? -6.828 -15.616 -0.946 1.00 92.88 179 GLN A O 1
ATOM 1359 N N . ASP A 1 180 ? -4.800 -15.309 -1.860 1.00 92.44 180 ASP A N 1
ATOM 1360 C CA . ASP A 1 180 ? -4.070 -16.207 -0.980 1.00 92.44 180 ASP A CA 1
ATOM 1361 C C . ASP A 1 180 ? -2.615 -15.748 -0.799 1.00 92.44 180 ASP A C 1
ATOM 1363 O O . ASP A 1 180 ? -2.157 -14.768 -1.395 1.00 92.44 180 ASP A O 1
ATOM 1367 N N . ALA A 1 181 ? -1.881 -16.463 0.055 1.00 93.44 181 ALA A N 1
ATOM 1368 C CA . ALA A 1 181 ? -0.479 -16.174 0.337 1.00 93.44 181 ALA A CA 1
ATOM 1369 C C . ALA A 1 181 ? 0.420 -16.285 -0.908 1.00 93.44 181 ALA A C 1
ATOM 1371 O O . ALA A 1 181 ? 1.407 -15.562 -1.016 1.00 93.44 181 ALA A O 1
ATOM 1372 N N . ALA A 1 182 ? 0.081 -17.163 -1.857 1.00 92.44 182 ALA A N 1
ATOM 1373 C CA . ALA A 1 182 ? 0.886 -17.375 -3.052 1.00 92.44 182 ALA A CA 1
ATOM 1374 C C . ALA A 1 182 ? 0.713 -16.223 -4.051 1.00 92.44 182 ALA A C 1
ATOM 1376 O O . ALA A 1 182 ? 1.684 -15.798 -4.674 1.00 92.44 182 ALA A O 1
ATOM 1377 N N . GLU A 1 183 ? -0.507 -15.710 -4.231 1.00 92.50 183 GLU A N 1
ATOM 1378 C CA . GLU A 1 183 ? -0.743 -14.483 -4.994 1.00 92.50 183 GLU A CA 1
ATOM 1379 C C . GLU A 1 183 ? -0.064 -13.286 -4.336 1.00 92.50 183 GLU A C 1
ATOM 1381 O O . GLU A 1 183 ? 0.655 -12.557 -5.017 1.00 92.50 183 GLU A O 1
ATOM 1386 N N . TRP A 1 184 ? -0.200 -13.148 -3.018 1.00 94.62 184 TRP A N 1
ATOM 1387 C CA . TRP A 1 184 ? 0.466 -12.096 -2.256 1.00 94.62 184 TRP A CA 1
ATOM 1388 C C . TRP A 1 184 ? 1.985 -12.085 -2.466 1.00 94.62 184 TRP A C 1
ATOM 1390 O O . TRP A 1 184 ? 2.560 -11.033 -2.746 1.00 94.62 184 TRP A O 1
ATOM 1400 N N . GLU A 1 185 ? 2.640 -13.248 -2.407 1.00 92.81 185 GLU A N 1
ATOM 1401 C CA . GLU A 1 185 ? 4.088 -13.361 -2.611 1.00 92.81 185 GLU A CA 1
ATOM 1402 C C . GLU A 1 185 ? 4.500 -12.976 -4.039 1.00 92.81 185 GLU A C 1
ATOM 1404 O O . GLU A 1 185 ? 5.464 -12.228 -4.231 1.00 92.81 185 GLU A O 1
ATOM 1409 N N . ARG A 1 186 ? 3.737 -13.419 -5.049 1.00 91.00 186 ARG A N 1
ATOM 1410 C CA . ARG A 1 186 ? 3.989 -13.055 -6.451 1.00 91.00 186 ARG A CA 1
ATOM 1411 C C . ARG A 1 186 ? 3.831 -11.556 -6.677 1.00 91.00 186 ARG A C 1
ATOM 1413 O O . ARG A 1 186 ? 4.732 -10.946 -7.247 1.00 91.00 186 ARG A O 1
ATOM 1420 N N . ILE A 1 187 ? 2.729 -10.954 -6.231 1.00 91.06 187 ILE A N 1
ATOM 1421 C CA . ILE A 1 187 ? 2.484 -9.517 -6.419 1.00 91.06 187 ILE A CA 1
ATOM 1422 C C . ILE A 1 187 ? 3.543 -8.701 -5.670 1.00 91.06 187 ILE A C 1
ATOM 1424 O O . ILE A 1 187 ? 4.116 -7.779 -6.248 1.00 91.06 187 ILE A O 1
ATOM 1428 N N . ARG A 1 188 ? 3.899 -9.091 -4.436 1.00 92.50 188 ARG A N 1
ATOM 1429 C CA . ARG A 1 188 ? 4.987 -8.456 -3.671 1.00 92.50 188 ARG A CA 1
ATOM 1430 C C . ARG A 1 188 ? 6.290 -8.457 -4.457 1.00 92.50 188 ARG A C 1
ATOM 1432 O O . ARG A 1 188 ? 6.966 -7.434 -4.494 1.00 92.50 188 ARG A O 1
ATOM 1439 N N . PHE A 1 189 ? 6.641 -9.576 -5.084 1.00 89.75 189 PHE A N 1
ATOM 1440 C CA . PHE A 1 189 ? 7.827 -9.659 -5.929 1.00 89.75 189 PHE A CA 1
ATOM 1441 C C . PHE A 1 189 ? 7.725 -8.738 -7.154 1.00 89.75 189 PHE A C 1
ATOM 1443 O O . PHE A 1 189 ? 8.636 -7.951 -7.390 1.00 89.75 189 PHE A O 1
ATOM 1450 N N . PHE A 1 190 ? 6.621 -8.790 -7.907 1.00 88.62 190 PHE A N 1
ATOM 1451 C CA . PHE A 1 190 ? 6.479 -8.047 -9.166 1.00 88.62 190 PHE A CA 1
ATOM 1452 C C . PHE A 1 190 ? 6.363 -6.534 -9.004 1.00 88.62 190 PHE A C 1
ATOM 1454 O O . PHE A 1 190 ? 6.794 -5.809 -9.898 1.00 88.62 190 PHE A O 1
ATOM 1461 N N . HIS A 1 191 ? 5.771 -6.072 -7.906 1.00 87.50 191 HIS A N 1
ATOM 1462 C CA . HIS A 1 191 ? 5.548 -4.647 -7.653 1.00 87.50 191 HIS A CA 1
ATOM 1463 C C . HIS A 1 191 ? 6.669 -4.015 -6.817 1.00 87.50 191 HIS A C 1
ATOM 1465 O O . HIS A 1 191 ? 6.672 -2.806 -6.607 1.00 87.50 191 HIS A O 1
ATOM 1471 N N . SER A 1 192 ? 7.629 -4.811 -6.334 1.00 87.62 192 SER A N 1
ATOM 1472 C CA . SER A 1 192 ? 8.819 -4.270 -5.676 1.00 87.62 192 SER A CA 1
ATOM 1473 C C . SER A 1 192 ? 9.806 -3.708 -6.700 1.00 87.62 192 SER A C 1
ATOM 1475 O O . SER A 1 192 ? 9.931 -4.209 -7.816 1.00 87.62 192 SER A O 1
ATOM 1477 N N . TYR A 1 193 ? 10.564 -2.702 -6.273 1.00 85.56 193 TYR A N 1
ATOM 1478 C CA . TYR A 1 193 ? 11.600 -2.005 -7.033 1.00 85.56 193 TYR A CA 1
ATOM 1479 C C . TYR A 1 193 ? 11.075 -1.271 -8.277 1.00 85.56 193 TYR A C 1
ATOM 1481 O O . TYR A 1 193 ? 11.791 -1.137 -9.270 1.00 85.56 193 TYR A O 1
ATOM 1489 N N . GLY A 1 194 ? 9.826 -0.793 -8.231 1.00 81.38 194 GLY A N 1
ATOM 1490 C CA . GLY A 1 194 ? 9.208 -0.021 -9.310 1.00 81.38 194 GLY A CA 1
ATOM 1491 C C . GLY A 1 194 ? 9.109 -0.821 -10.611 1.00 81.38 194 GLY A C 1
ATOM 1492 O O . GLY A 1 194 ? 8.352 -1.783 -10.709 1.00 81.38 194 GLY A O 1
ATOM 1493 N N . ASP A 1 195 ? 9.906 -0.448 -11.610 1.00 82.56 195 ASP A N 1
ATOM 1494 C CA . ASP A 1 195 ? 9.829 -0.996 -12.970 1.00 82.56 195 ASP A CA 1
ATOM 1495 C C . ASP A 1 195 ? 10.458 -2.393 -13.135 1.00 82.56 195 ASP A C 1
ATOM 1497 O O . ASP A 1 195 ? 10.489 -2.939 -14.243 1.00 82.56 195 ASP A O 1
ATOM 1501 N N . MET A 1 196 ? 10.949 -3.020 -12.058 1.00 87.19 196 MET A N 1
ATOM 1502 C CA . MET A 1 196 ? 11.576 -4.347 -12.119 1.00 87.19 196 MET A CA 1
ATOM 1503 C C . MET A 1 196 ? 10.661 -5.400 -12.757 1.00 87.19 196 MET A C 1
ATOM 1505 O O . MET A 1 196 ? 11.100 -6.142 -13.641 1.00 87.19 196 MET A O 1
ATOM 1509 N N . GLY A 1 197 ? 9.387 -5.455 -12.358 1.00 85.62 197 GLY A N 1
ATOM 1510 C CA . GLY A 1 197 ? 8.423 -6.392 -12.934 1.00 85.62 197 GLY A CA 1
ATOM 1511 C C . GLY A 1 197 ? 8.245 -6.199 -14.444 1.00 85.62 197 GLY A C 1
ATOM 1512 O O . GLY A 1 197 ? 8.232 -7.175 -15.201 1.00 85.62 197 GLY A O 1
ATOM 1513 N N . MET A 1 198 ? 8.199 -4.942 -14.898 1.00 86.25 198 MET A N 1
ATOM 1514 C CA . MET A 1 198 ? 8.136 -4.600 -16.320 1.00 86.25 198 MET A CA 1
ATOM 1515 C C . MET A 1 198 ? 9.401 -5.056 -17.056 1.00 86.25 198 MET A C 1
ATOM 1517 O O . MET A 1 198 ? 9.299 -5.695 -18.106 1.00 86.25 198 MET A O 1
ATOM 1521 N N . MET A 1 199 ? 10.588 -4.789 -16.502 1.00 88.62 199 MET A N 1
ATOM 1522 C CA . MET A 1 199 ? 11.863 -5.210 -17.094 1.00 88.62 199 MET A CA 1
ATOM 1523 C C . MET A 1 199 ? 11.950 -6.734 -17.238 1.00 88.62 199 MET A C 1
ATOM 1525 O O . MET A 1 199 ? 12.281 -7.231 -18.316 1.00 88.62 199 MET A O 1
ATOM 1529 N N . LEU A 1 200 ? 11.580 -7.491 -16.201 1.00 88.75 200 LEU A N 1
ATOM 1530 C CA . LEU A 1 200 ? 11.525 -8.957 -16.258 1.00 88.75 200 LEU A CA 1
ATOM 1531 C C . LEU A 1 200 ? 10.526 -9.451 -17.316 1.00 88.75 200 LEU A C 1
ATOM 1533 O O . LEU A 1 200 ? 10.814 -10.394 -18.062 1.00 88.75 200 LEU A O 1
ATOM 1537 N N . GLY A 1 201 ? 9.374 -8.788 -17.436 1.00 88.00 201 GLY A N 1
ATOM 1538 C CA . GLY A 1 201 ? 8.393 -9.049 -18.489 1.00 88.00 201 GLY A CA 1
ATOM 1539 C C . GLY A 1 201 ? 8.963 -8.859 -19.898 1.00 88.00 201 GLY A C 1
ATOM 1540 O O . GLY A 1 201 ? 8.741 -9.693 -20.779 1.00 88.00 201 GLY A O 1
ATOM 1541 N N . LEU A 1 202 ? 9.737 -7.793 -20.114 1.00 88.50 202 LEU A N 1
ATOM 1542 C CA . LEU A 1 202 ? 10.380 -7.507 -21.399 1.00 88.50 202 LEU A CA 1
ATOM 1543 C C . LEU A 1 202 ? 11.503 -8.502 -21.724 1.00 88.50 202 LEU A C 1
ATOM 1545 O O . LEU A 1 202 ? 11.569 -8.980 -22.857 1.00 8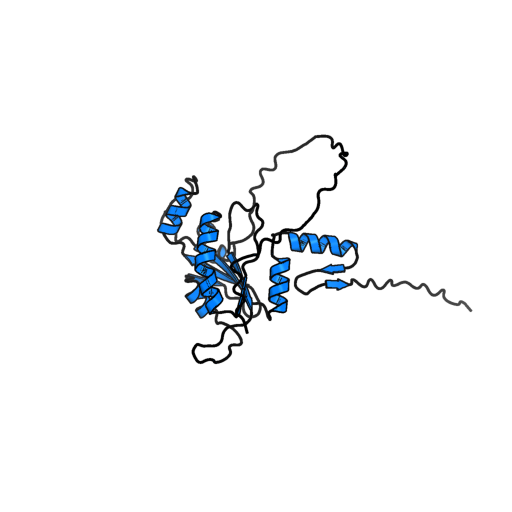8.50 202 LEU A O 1
ATOM 1549 N N . ILE A 1 203 ? 12.336 -8.862 -20.742 1.00 89.75 203 ILE A N 1
ATOM 1550 C CA . ILE A 1 203 ? 13.427 -9.834 -20.913 1.00 89.75 203 ILE A CA 1
ATOM 1551 C C . ILE A 1 203 ? 12.864 -11.213 -21.254 1.00 89.75 203 ILE A C 1
ATOM 1553 O O . ILE A 1 203 ? 13.267 -11.826 -22.234 1.00 89.75 203 ILE A O 1
ATOM 1557 N N . THR A 1 204 ? 11.895 -11.709 -20.485 1.00 89.44 204 THR A N 1
ATOM 1558 C CA . THR A 1 204 ? 11.343 -13.058 -20.703 1.00 89.44 204 THR A CA 1
ATOM 1559 C C . THR A 1 204 ? 10.639 -13.195 -22.055 1.00 89.44 204 THR A C 1
ATOM 1561 O O . THR A 1 204 ? 10.667 -14.268 -22.666 1.00 89.44 204 THR A O 1
ATOM 1564 N N . ARG A 1 205 ? 10.093 -12.095 -22.588 1.00 87.25 205 ARG A N 1
ATOM 1565 C CA . ARG A 1 205 ? 9.434 -12.064 -23.897 1.00 87.25 205 ARG A CA 1
ATOM 1566 C C . ARG A 1 205 ? 10.362 -12.422 -25.058 1.00 87.25 205 ARG A C 1
ATOM 1568 O O . ARG A 1 205 ? 9.878 -13.031 -26.015 1.00 87.25 205 ARG A O 1
ATOM 1575 N N . SER A 1 206 ? 11.652 -12.083 -25.000 1.00 86.00 206 SER A N 1
ATOM 1576 C CA . SER A 1 206 ? 12.606 -12.427 -26.069 1.00 86.00 206 SER A CA 1
ATOM 1577 C C . SER A 1 206 ? 12.866 -13.936 -26.162 1.00 86.00 206 SER A C 1
ATOM 1579 O O . SER A 1 206 ? 13.170 -14.437 -27.240 1.00 86.00 206 SER A O 1
ATOM 1581 N N . PHE A 1 207 ? 12.640 -14.670 -25.070 1.00 87.75 207 PHE A N 1
ATOM 1582 C CA . PHE A 1 207 ? 12.767 -16.128 -24.991 1.00 87.75 207 PHE A CA 1
ATOM 1583 C C . PHE A 1 207 ? 11.442 -16.869 -25.226 1.00 87.75 207 PHE A C 1
ATOM 1585 O O . PHE A 1 207 ? 11.336 -18.063 -24.954 1.00 87.75 207 PHE A O 1
ATOM 1592 N N . GLY A 1 208 ? 10.398 -16.176 -25.694 1.00 88.81 208 GLY A N 1
ATOM 1593 C CA . GLY A 1 208 ? 9.076 -16.780 -25.870 1.00 88.81 208 GLY A CA 1
ATOM 1594 C C . GLY A 1 208 ? 8.377 -17.107 -24.547 1.00 88.81 208 GLY A C 1
ATOM 1595 O O . GLY A 1 208 ? 7.455 -17.918 -24.526 1.00 88.81 208 GLY A O 1
ATOM 1596 N N . LEU A 1 209 ? 8.779 -16.478 -23.444 1.00 90.44 209 LEU A N 1
ATOM 1597 C CA . LEU A 1 209 ? 8.142 -16.620 -22.140 1.00 90.44 209 LEU A CA 1
ATOM 1598 C C . LEU A 1 209 ? 7.343 -15.356 -21.796 1.00 90.44 209 LEU A C 1
ATOM 1600 O O . LEU A 1 209 ? 7.606 -14.267 -22.300 1.00 90.44 209 LEU A O 1
ATOM 1604 N N . ARG A 1 210 ? 6.332 -15.494 -20.941 1.00 87.38 210 ARG A N 1
ATOM 1605 C CA . ARG A 1 210 ? 5.608 -14.376 -20.328 1.00 87.38 210 ARG A CA 1
ATOM 1606 C C . ARG A 1 210 ? 5.595 -14.569 -18.828 1.00 87.38 210 ARG A C 1
ATOM 1608 O O . ARG A 1 210 ? 4.941 -15.489 -18.349 1.00 87.38 210 ARG A O 1
ATOM 1615 N N . ILE A 1 211 ? 6.304 -13.709 -18.113 1.00 87.94 211 ILE A N 1
ATOM 1616 C CA . ILE A 1 211 ? 6.279 -13.658 -16.654 1.00 87.94 211 ILE A CA 1
ATOM 1617 C C . ILE A 1 211 ? 5.424 -12.470 -16.188 1.00 87.94 211 ILE A C 1
ATOM 1619 O O . ILE A 1 211 ? 5.425 -11.424 -16.837 1.00 87.94 211 ILE A O 1
ATOM 1623 N N . GLY A 1 212 ? 4.667 -12.638 -15.106 1.00 83.56 212 GLY A N 1
ATOM 1624 C CA . GLY A 1 212 ? 3.873 -11.576 -14.481 1.00 83.56 212 GLY A CA 1
ATOM 1625 C C . GLY A 1 212 ? 3.251 -12.031 -13.159 1.00 83.56 212 GLY A C 1
ATOM 1626 O O . GLY A 1 212 ? 3.553 -13.122 -12.678 1.00 83.56 212 GLY A O 1
ATOM 1627 N N . GLU A 1 213 ? 2.333 -11.236 -12.604 1.00 82.12 213 GLU A N 1
ATOM 1628 C CA . GLU A 1 213 ? 1.667 -11.492 -11.308 1.00 82.12 213 GLU A CA 1
ATOM 1629 C C . GLU A 1 213 ? 0.952 -12.858 -11.217 1.00 82.12 213 GLU A C 1
ATOM 1631 O O . GLU A 1 213 ? 0.863 -13.476 -10.154 1.00 82.12 213 GLU A O 1
ATOM 1636 N N . HIS A 1 214 ? 0.520 -13.398 -12.359 1.00 81.81 214 HIS A N 1
ATOM 1637 C CA . HIS A 1 214 ? -0.104 -14.720 -12.467 1.00 81.81 214 HIS A CA 1
ATOM 1638 C C . HIS A 1 214 ? 0.888 -15.865 -12.752 1.00 81.81 214 HIS A C 1
ATOM 1640 O O . HIS A 1 214 ? 0.466 -16.974 -13.076 1.00 81.81 214 HIS A O 1
ATOM 1646 N N . GLY A 1 215 ? 2.195 -15.609 -12.677 1.00 82.94 215 GLY A N 1
ATOM 1647 C CA . GLY A 1 215 ? 3.258 -16.592 -12.889 1.00 82.94 215 GLY A CA 1
ATOM 1648 C C . GLY A 1 215 ? 3.895 -16.568 -14.283 1.00 82.94 215 GLY A C 1
ATOM 1649 O O . GLY A 1 215 ? 3.733 -15.625 -15.061 1.00 82.94 215 GLY A O 1
ATOM 1650 N N . LEU A 1 216 ? 4.659 -17.623 -14.582 1.00 86.88 216 LEU A N 1
ATOM 1651 C CA . LEU A 1 216 ? 5.410 -17.805 -15.826 1.00 86.88 216 LEU A CA 1
ATOM 1652 C C . LEU A 1 216 ? 4.625 -18.671 -16.821 1.00 86.88 216 LEU A C 1
ATOM 1654 O O . LEU A 1 216 ? 4.168 -19.760 -16.486 1.00 86.88 216 LEU A O 1
ATOM 1658 N N . LYS A 1 217 ? 4.500 -18.207 -18.064 1.00 89.25 217 LYS A N 1
ATOM 1659 C CA . LYS A 1 217 ? 3.790 -18.887 -19.154 1.00 89.25 217 LYS A CA 1
ATOM 1660 C C . LYS A 1 217 ? 4.708 -19.043 -20.361 1.00 89.25 217 LYS A C 1
ATOM 1662 O O . LYS A 1 217 ? 5.412 -18.104 -20.725 1.00 89.25 217 LYS A O 1
ATOM 1667 N N . VAL A 1 218 ? 4.658 -20.195 -21.025 1.00 88.69 218 VAL A N 1
ATOM 1668 C CA . VAL A 1 218 ? 5.324 -20.400 -22.321 1.00 88.69 218 VAL A CA 1
ATOM 1669 C C . VAL A 1 218 ? 4.409 -19.896 -23.431 1.00 88.69 218 VAL A C 1
ATOM 1671 O O . VAL A 1 218 ? 3.224 -20.229 -23.477 1.00 88.69 218 VAL A O 1
ATOM 1674 N N . ARG A 1 219 ? 4.947 -19.091 -24.346 1.00 79.38 219 ARG A N 1
ATOM 1675 C CA . ARG A 1 219 ? 4.244 -18.686 -25.559 1.00 79.38 219 ARG A CA 1
ATOM 1676 C C . ARG A 1 219 ? 4.449 -19.764 -26.616 1.00 79.38 219 ARG A C 1
ATOM 1678 O O . ARG A 1 219 ? 5.441 -19.764 -27.337 1.00 79.38 219 ARG A O 1
ATOM 1685 N N . ILE A 1 220 ? 3.485 -20.669 -26.719 1.00 76.50 220 ILE A N 1
ATOM 1686 C CA . ILE A 1 220 ? 3.447 -21.639 -27.810 1.00 76.50 220 ILE A CA 1
ATOM 1687 C C . ILE A 1 220 ? 2.978 -20.895 -29.062 1.00 76.50 220 ILE A C 1
ATOM 1689 O O . ILE A 1 220 ? 1.789 -20.628 -29.236 1.00 76.50 220 ILE A O 1
ATOM 1693 N N . SER A 1 221 ? 3.918 -20.523 -29.928 1.00 65.25 221 SER A N 1
ATOM 1694 C CA . SER A 1 221 ? 3.579 -20.215 -31.315 1.00 65.25 221 SER A CA 1
ATOM 1695 C C . SER A 1 221 ? 3.339 -21.544 -32.017 1.00 65.25 221 SER A C 1
ATOM 1697 O O . SER A 1 221 ? 4.289 -22.262 -32.321 1.00 65.25 221 SER A O 1
ATOM 1699 N N . LEU A 1 222 ? 2.074 -21.884 -32.265 1.00 55.47 222 LEU A N 1
ATOM 1700 C CA . LEU A 1 222 ? 1.736 -22.885 -33.272 1.00 55.47 222 LEU A CA 1
ATOM 1701 C C . LEU A 1 222 ? 2.317 -22.382 -34.598 1.00 55.47 222 LEU A C 1
ATOM 1703 O O . LEU A 1 222 ? 1.771 -21.466 -35.211 1.00 55.47 222 LEU A O 1
ATOM 1707 N N . MET A 1 223 ? 3.457 -22.935 -35.012 1.00 52.34 223 MET A N 1
ATOM 1708 C CA . MET A 1 223 ? 3.937 -22.800 -36.382 1.00 52.34 223 MET A CA 1
ATOM 1709 C C . MET A 1 223 ? 2.937 -23.517 -37.294 1.00 52.34 223 MET A C 1
ATOM 1711 O O . MET A 1 223 ? 3.074 -24.697 -37.598 1.00 52.34 223 MET A O 1
ATOM 1715 N N . GLY A 1 224 ? 1.882 -22.811 -37.690 1.00 53.56 224 GLY A N 1
ATOM 1716 C CA . GLY A 1 224 ? 1.042 -23.205 -38.807 1.00 53.56 224 GLY A CA 1
ATOM 1717 C C . GLY A 1 224 ? 1.734 -22.788 -40.097 1.00 53.56 224 GLY A C 1
ATOM 1718 O O . GLY A 1 224 ? 1.824 -21.594 -40.360 1.00 53.56 224 GLY A O 1
ATOM 1719 N N . HIS A 1 225 ? 2.294 -23.762 -40.813 1.00 51.47 225 HIS A N 1
ATOM 1720 C CA . HIS A 1 225 ? 2.092 -24.044 -42.243 1.00 51.47 225 HIS A CA 1
ATOM 1721 C C . HIS A 1 225 ? 2.957 -25.268 -42.592 1.00 51.47 225 HIS A C 1
ATOM 1723 O O . HIS A 1 225 ? 4.066 -25.150 -43.108 1.00 51.47 225 HIS A O 1
ATOM 1729 N N . PHE A 1 226 ? 2.447 -26.469 -42.304 1.00 49.16 226 PHE A N 1
ATOM 1730 C CA . PHE A 1 226 ? 2.835 -27.633 -43.095 1.00 49.16 226 PHE A CA 1
ATOM 1731 C C . PHE A 1 226 ? 2.115 -27.486 -44.437 1.00 49.16 226 PHE A C 1
ATOM 1733 O O . PHE A 1 226 ? 0.931 -27.793 -44.541 1.00 49.16 226 PHE A O 1
ATOM 1740 N N . ASN A 1 227 ? 2.812 -26.973 -45.452 1.00 46.09 227 ASN A N 1
ATOM 1741 C CA . ASN A 1 227 ? 2.384 -27.173 -46.832 1.00 46.09 227 ASN A CA 1
ATOM 1742 C C . ASN A 1 227 ? 2.510 -28.669 -47.123 1.00 46.09 227 ASN A C 1
ATOM 1744 O O . ASN A 1 227 ? 3.604 -29.169 -47.379 1.00 46.09 227 ASN A O 1
ATOM 1748 N N . SER A 1 228 ? 1.399 -29.395 -47.051 1.00 54.66 228 SER A N 1
ATOM 1749 C CA . SER A 1 228 ? 1.273 -30.664 -47.756 1.00 54.66 228 SER A CA 1
ATOM 1750 C C . SER A 1 228 ? 1.208 -30.329 -49.249 1.00 54.66 228 SER A C 1
ATOM 1752 O O . SER A 1 228 ? 0.291 -29.606 -49.637 1.00 54.66 228 SER A O 1
ATOM 1754 N N . PRO A 1 229 ? 2.150 -30.773 -50.099 1.00 51.00 229 PRO A N 1
ATOM 1755 C CA . PRO A 1 229 ? 1.928 -30.687 -51.532 1.00 51.00 229 PRO A CA 1
ATOM 1756 C C . PRO A 1 229 ? 0.719 -31.565 -51.862 1.00 51.00 229 PRO A C 1
ATOM 1758 O O . PRO A 1 229 ? 0.690 -32.749 -51.518 1.00 51.00 229 PRO A O 1
ATOM 1761 N N . GLU A 1 230 ? -0.294 -30.958 -52.477 1.00 50.97 230 GLU A N 1
ATOM 1762 C CA . GLU A 1 230 ? -1.407 -31.671 -53.089 1.00 50.97 230 GLU A CA 1
ATOM 1763 C C . GLU A 1 230 ? -0.842 -32.734 -54.038 1.00 50.97 230 GLU A C 1
ATOM 1765 O O . GLU A 1 230 ? -0.126 -32.426 -54.996 1.00 50.97 230 GLU A O 1
ATOM 1770 N N . LEU A 1 231 ? -1.152 -34.000 -53.755 1.00 50.00 231 LEU A N 1
ATOM 1771 C CA . LEU A 1 231 ? -1.022 -35.069 -54.733 1.00 50.00 231 LEU A CA 1
ATOM 1772 C C . LEU A 1 231 ? -2.025 -34.768 -55.847 1.00 50.00 231 LEU A C 1
ATOM 1774 O O . LEU A 1 231 ? -3.231 -34.933 -55.673 1.00 50.00 231 LEU A O 1
ATOM 1778 N N . SER A 1 232 ? -1.509 -34.280 -56.971 1.00 48.19 232 SER A N 1
ATOM 1779 C CA . SER A 1 232 ? -2.241 -34.235 -58.228 1.00 48.19 232 SER A CA 1
ATOM 1780 C C . SER A 1 232 ? -2.081 -35.579 -58.941 1.00 48.19 232 SER A C 1
ATOM 1782 O O . SER A 1 232 ? -0.969 -35.952 -59.306 1.00 48.19 232 SER A O 1
ATOM 1784 N N . ASN A 1 233 ? -3.238 -36.224 -59.139 1.00 42.81 233 ASN A N 1
ATOM 1785 C CA . ASN A 1 233 ? -3.572 -37.370 -60.002 1.00 42.81 233 ASN A CA 1
ATOM 1786 C C . ASN A 1 233 ? -2.955 -38.739 -59.691 1.00 42.81 233 ASN A C 1
ATOM 1788 O O . ASN A 1 233 ? -1.764 -38.967 -59.985 1.00 42.81 233 ASN A O 1
#

Sequence (233 aa):
MSTLCDSTSPVYQYPWSSESIPAFIHTPPLLLSAISGSKEAMGGSAFHTLLGKQAFPRVPPGLYSTLKARLLPKVCELYSFVAVPVEAPEKTDYGDLDFLVAGPKPTETGVERSAIPHGMVQAALGAKHVIPVDGNRTSNYALPISVDECKVFSNLVQDDSFSTSNLEVFFQVDVHVCQDAAEWERIRFFHSYGDMGMMLGLITRSFGLRIGEHGLKVRISLMGHFNSPELSN

Foldseek 3Di:
DDQPLPPDDPPPDDPDDDDDDDDDDDDDDDDDDDDPDPPPDDDQCPCCVPQNPVQQDWFAPVLVVVLCVQQSVLVSVFASDWDFAAEAPPDGTHRETEIEGEQTAADPVRHGDPDDDVVSSCVSSVFPDKDDDDDQAKIKTWHFQDPVSVVVRCVVDVDPPPDPDVGTHTGMYIYGYHNHPLLSVLCSVLPHNHCPVVVVQVVQVVVQWGAHSVGIDHNDDPPPDPPDPDPDD

Solvent-accessible surface area (backbone atoms only — not comparable to full-atom values): 14315 Å² total; per-residue (Å²): 135,84,75,49,71,74,86,69,85,78,82,80,79,75,92,76,78,93,71,87,80,85,90,82,84,91,78,84,85,87,79,91,74,88,74,89,62,79,80,79,71,79,65,44,61,90,50,33,89,81,65,39,58,85,27,43,60,71,37,44,61,71,56,49,50,50,50,48,67,66,41,51,61,49,50,46,70,49,24,44,35,41,42,61,51,47,68,46,89,84,60,73,57,40,31,50,47,56,35,44,28,17,51,43,43,50,47,98,86,66,49,81,40,96,64,74,57,66,69,57,55,33,59,61,71,55,32,82,44,73,51,83,45,85,73,76,34,61,23,42,30,35,27,68,58,49,73,66,61,46,49,57,48,52,74,74,39,97,55,92,80,76,66,90,68,92,68,76,38,30,42,36,35,36,43,32,35,34,88,34,68,69,49,36,52,35,40,44,59,37,54,19,50,51,61,48,36,58,51,51,28,58,57,34,43,80,75,42,30,43,48,55,62,92,44,78,42,78,59,80,76,80,81,83,74,83,79,72,80,80,85,79,132

Secondary structure (DSSP, 8-state):
---EE---------------PPP----------------------TTHHHH-GGGSPPBPHHHHHHHHHHHHHHHHHHEEEEE-PPPPTT-S-BSEEEEEEEEEPPPTT----S---HHHHHHHHT-SEEE---SSSEEEEEEEPPHHHHHHHHHH---TT---SSPPPEEEEEEEE-SSHHHHHHHHHHHTTTTHHHHHHHHHHHTTEEEETTEEEE---------PPP---

Mean predicted aligned error: 13.3 Å

pLDDT: mean 75.63, std 22.85, range [23.7, 98.0]